Protein AF-A0A5B2Z6N3-F1 (afdb_monomer)

Mean predicted align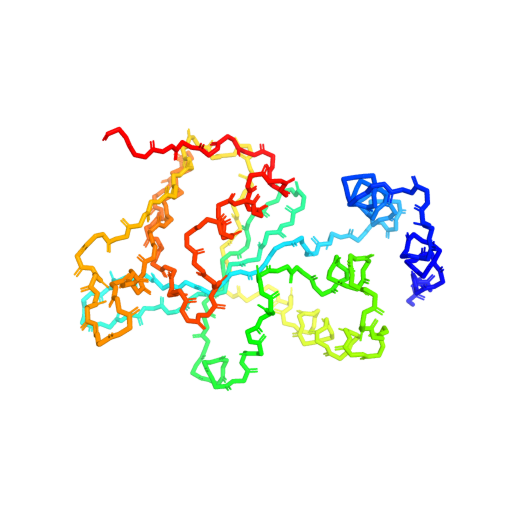ed error: 7.74 Å

pLDDT: mean 81.4, std 13.34, range [44.69, 96.0]

Solvent-accessible surface area (backbone atoms only — not comparable to full-atom values): 10908 Å² total; per-residue (Å²): 129,84,81,54,63,68,60,47,49,52,55,39,68,43,82,88,56,52,71,68,53,42,53,50,54,50,53,52,52,30,54,76,68,75,41,88,52,51,55,31,36,42,52,30,27,33,87,42,92,97,52,73,47,44,30,38,37,38,31,32,88,65,32,37,36,40,32,61,51,52,78,68,47,72,76,66,61,76,67,38,77,70,14,42,11,53,67,52,42,43,44,75,33,92,91,52,59,68,70,75,31,54,64,59,47,53,62,50,62,76,60,63,66,82,48,95,59,56,46,78,43,50,58,90,43,50,77,43,39,34,54,44,72,37,74,89,40,56,45,77,55,99,91,46,75,46,62,46,30,30,37,39,37,42,30,39,84,87,50,77,47,66,30,39,29,43,20,95,55,26,42,55,64,68,58,42,50,49,48,48,65,75,65,42,100,58,78,71,41,68,80,129

Foldseek 3Di:
DPPCQVVLVVLQPDPVDDLLRSLVSVLVSCVVVVHFFFFFWFWWWDDDPPDIWIWIWTDTAWWIKTATDDPVCVVPVPQDVQRGTLSSCSSHDPPDDNVVSVVVVVVVVVPPPDDVRIDIGTQVQWPAWEKDFPPVQWDADPVGIAGQWIWIWTDGVVDIDTIIGGCVRNNGRVSNVVSCVSRYPHDYDYDD

Nearest PDB structures (foldseek):
  4tyz-assembly2_B  TM=5.769E-01  e=7.373E-03  Leishmania infantum
  6jm5-assembly2_B  TM=4.654E-01  e=1.997E-01  Homo sapiens
  8wly-assembly1_A  TM=4.325E-01  e=3.458E+00  Bat SARS-like coronavirus WIV1
  4exr-assembly1_A-2  TM=1.871E-01  e=4.131E-01  Clostridioides difficile 630

Radius of gyration: 17.1 Å; Cα contacts (8 Å, |Δi|>4): 311; chains: 1; bounding box: 40×42×49 Å

Sequence (192 aa):
MVDIEGDLKKIKSDSTLSDTQKIKMFCDLMYERNVEPIILRLSGYIKKKPMKVDYLLTFTPSRIILLRKSIIRKLADPGYVAGLGPHLYYVLSEKIDYSDIKGKDSFVQKTSLQSPDEISIDYKDIKKFVLYPDAKTLVSNMFGTAIKENVLLIHTVHEKFELILPTGKNGDYNKTFYWLKMCIPVKISKQL

Structure (mmCIF, N/CA/C/O backbone):
data_AF-A0A5B2Z6N3-F1
#
_entry.id   AF-A0A5B2Z6N3-F1
#
loop_
_atom_site.group_PDB
_atom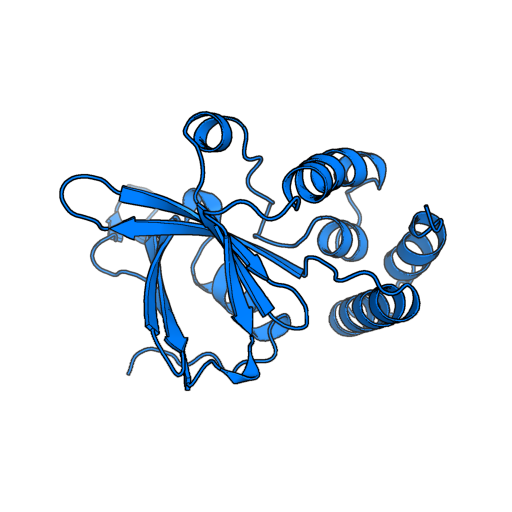_site.id
_atom_site.type_symbol
_atom_site.label_atom_id
_atom_site.label_alt_id
_atom_site.label_comp_id
_atom_site.label_asym_id
_atom_site.label_entity_id
_atom_site.label_seq_id
_atom_site.pdbx_PDB_ins_code
_atom_site.Cartn_x
_atom_site.Cartn_y
_atom_site.Cartn_z
_atom_site.occupancy
_atom_site.B_iso_or_equiv
_atom_site.auth_seq_id
_atom_site.auth_comp_id
_atom_site.auth_asym_id
_atom_site.auth_atom_id
_atom_site.pdbx_PDB_model_num
ATOM 1 N N . MET A 1 1 ? 8.243 -21.675 -12.232 1.00 48.12 1 MET A N 1
ATOM 2 C CA . MET A 1 1 ? 8.164 -20.212 -12.039 1.00 48.12 1 MET A CA 1
ATOM 3 C C . MET A 1 1 ? 8.278 -19.586 -13.406 1.00 48.12 1 MET A C 1
ATOM 5 O O . MET A 1 1 ? 9.229 -19.906 -14.103 1.00 48.12 1 MET A O 1
ATOM 9 N N . VAL A 1 2 ? 7.296 -18.785 -13.808 1.00 53.94 2 VAL A N 1
ATOM 10 C CA . VAL A 1 2 ? 7.407 -17.968 -15.020 1.00 53.94 2 VAL A CA 1
ATOM 11 C C . VAL A 1 2 ? 8.557 -16.988 -14.788 1.00 53.94 2 VAL A C 1
ATOM 13 O O . VAL A 1 2 ? 8.584 -16.334 -13.745 1.00 53.94 2 VAL A O 1
ATOM 16 N N . ASP A 1 3 ? 9.531 -16.945 -15.696 1.00 72.06 3 ASP A N 1
ATOM 17 C CA . ASP A 1 3 ? 10.634 -15.986 -15.622 1.00 72.06 3 ASP A CA 1
ATOM 18 C C . ASP A 1 3 ? 10.097 -14.578 -15.901 1.00 72.06 3 ASP A C 1
ATOM 20 O O . ASP A 1 3 ? 9.974 -14.143 -17.043 1.00 72.06 3 ASP A O 1
ATOM 24 N N . ILE A 1 4 ? 9.680 -13.903 -14.831 1.00 84.00 4 ILE A N 1
ATOM 25 C CA . ILE A 1 4 ? 9.134 -12.546 -14.878 1.00 84.00 4 ILE A CA 1
ATOM 26 C C . ILE A 1 4 ? 10.233 -11.483 -14.777 1.00 84.00 4 ILE A C 1
ATOM 28 O O . ILE A 1 4 ? 9.994 -10.310 -15.053 1.00 84.00 4 ILE A O 1
ATOM 32 N N . GLU A 1 5 ? 11.448 -11.876 -14.388 1.00 87.62 5 GLU A N 1
ATOM 33 C CA . GLU A 1 5 ? 12.569 -10.964 -14.160 1.00 87.62 5 GLU A CA 1
ATOM 34 C C . GLU A 1 5 ? 12.962 -10.242 -15.450 1.00 87.62 5 GLU A C 1
ATOM 36 O O . GLU A 1 5 ? 13.096 -9.016 -15.453 1.00 87.62 5 GLU A O 1
ATOM 41 N N . GLY A 1 6 ? 13.073 -10.981 -16.559 1.00 88.62 6 GLY A N 1
ATOM 42 C CA . GLY A 1 6 ? 13.415 -10.415 -17.863 1.00 88.62 6 GLY A CA 1
ATOM 43 C C . GLY A 1 6 ? 12.430 -9.339 -18.330 1.00 88.62 6 GLY A C 1
ATOM 44 O O . GLY A 1 6 ? 12.851 -8.282 -18.800 1.00 88.62 6 GLY A O 1
ATOM 45 N N . ASP A 1 7 ? 11.128 -9.568 -18.159 1.00 91.62 7 ASP A N 1
ATOM 46 C CA . ASP A 1 7 ? 10.090 -8.617 -18.571 1.00 91.62 7 ASP A CA 1
ATOM 47 C C . ASP A 1 7 ? 10.029 -7.397 -17.640 1.00 91.62 7 ASP A C 1
ATOM 49 O O . ASP A 1 7 ? 9.963 -6.261 -18.113 1.00 91.62 7 ASP A O 1
ATOM 53 N N . LEU A 1 8 ? 10.168 -7.591 -16.323 1.00 91.50 8 LEU A N 1
ATOM 54 C CA . LEU A 1 8 ? 10.255 -6.477 -15.371 1.00 91.50 8 LEU A CA 1
ATOM 55 C C . LEU A 1 8 ? 11.490 -5.609 -15.621 1.00 91.50 8 LEU A C 1
ATOM 57 O O . LEU A 1 8 ? 11.412 -4.384 -15.505 1.00 91.50 8 LEU A O 1
ATOM 61 N N . LYS A 1 9 ? 12.622 -6.220 -15.990 1.00 92.12 9 LYS A N 1
ATOM 62 C CA . LYS A 1 9 ? 13.852 -5.498 -16.324 1.00 92.12 9 LYS A CA 1
ATOM 63 C C . LYS A 1 9 ? 13.659 -4.606 -17.549 1.00 92.12 9 LYS A C 1
ATOM 65 O O . LYS A 1 9 ? 14.105 -3.463 -17.509 1.00 92.12 9 LYS A O 1
ATOM 70 N N . LYS A 1 10 ? 12.948 -5.083 -18.582 1.00 92.88 10 LYS A N 1
ATOM 71 C CA . LYS A 1 10 ? 12.595 -4.274 -19.765 1.00 92.88 10 LYS A CA 1
ATOM 72 C C . LYS A 1 10 ? 11.771 -3.048 -19.369 1.00 92.88 10 LYS A C 1
ATOM 74 O O . LYS A 1 10 ? 12.163 -1.936 -19.713 1.00 92.88 10 LYS A O 1
ATOM 79 N N . ILE A 1 11 ? 10.696 -3.238 -18.590 1.00 93.56 11 ILE A N 1
ATOM 80 C CA . ILE A 1 11 ? 9.834 -2.137 -18.114 1.00 93.56 11 ILE A CA 1
ATOM 81 C C . ILE A 1 11 ? 10.652 -1.123 -17.302 1.00 93.56 11 ILE A C 1
ATOM 83 O O . ILE A 1 11 ? 10.532 0.085 -17.504 1.00 93.56 11 ILE A O 1
ATOM 87 N N . LYS A 1 12 ? 11.508 -1.609 -16.394 1.00 92.81 12 LYS A N 1
ATOM 88 C CA . LYS A 1 12 ? 12.379 -0.769 -15.564 1.00 92.81 12 LYS A CA 1
ATOM 89 C C . LYS A 1 12 ? 13.315 0.092 -16.420 1.00 92.81 12 LYS A C 1
ATOM 91 O O . LYS A 1 12 ? 13.398 1.299 -16.190 1.00 92.81 12 LYS A O 1
ATOM 96 N N . SER A 1 13 ? 14.011 -0.527 -17.378 1.00 92.31 13 SER A N 1
ATOM 97 C CA . SER A 1 13 ? 15.070 0.108 -18.176 1.00 92.31 13 SER A CA 1
ATOM 98 C C . SER A 1 13 ? 14.578 1.083 -19.243 1.00 92.31 13 SER A C 1
ATOM 100 O O . SER A 1 13 ? 15.382 1.851 -19.765 1.00 92.31 13 SER A O 1
ATOM 102 N N . ASP A 1 14 ? 13.290 1.060 -19.582 1.00 92.25 14 ASP A N 1
ATOM 103 C CA . ASP A 1 14 ? 12.739 1.961 -20.589 1.00 92.25 14 ASP A CA 1
ATOM 104 C C . ASP A 1 14 ? 12.608 3.387 -20.024 1.00 92.25 14 ASP A C 1
ATOM 106 O O . ASP A 1 14 ? 11.792 3.666 -19.139 1.00 92.25 14 ASP A O 1
ATOM 110 N N . SER A 1 15 ? 13.456 4.293 -20.512 1.00 89.69 15 SER A N 1
ATOM 111 C CA . SER A 1 15 ? 13.493 5.701 -20.106 1.00 89.69 15 SER A CA 1
ATOM 112 C C . SER A 1 15 ? 12.427 6.561 -20.788 1.00 89.69 15 SER A C 1
ATOM 114 O O . SER A 1 15 ? 12.221 7.701 -20.378 1.00 89.69 15 SER A O 1
ATOM 116 N N . THR A 1 16 ? 11.735 6.036 -21.804 1.00 94.06 16 THR A N 1
ATOM 117 C CA . THR A 1 16 ? 10.658 6.755 -22.506 1.00 94.06 16 THR A CA 1
ATOM 118 C C . THR A 1 16 ? 9.321 6.670 -21.769 1.00 94.06 16 THR A C 1
ATOM 120 O O . THR A 1 16 ? 8.422 7.476 -22.011 1.00 94.06 16 THR A O 1
ATOM 123 N N . LEU A 1 17 ? 9.189 5.719 -20.839 1.00 92.31 17 LEU A N 1
ATOM 124 C CA . LEU A 1 17 ? 7.980 5.497 -20.055 1.00 92.31 17 LEU A CA 1
ATOM 125 C C . LEU A 1 17 ? 7.969 6.339 -18.778 1.00 92.31 17 LEU A C 1
ATOM 127 O O . LEU A 1 17 ? 8.894 6.287 -17.968 1.00 92.31 17 LEU A O 1
ATOM 131 N N . SER A 1 18 ? 6.854 7.026 -18.539 1.00 91.00 18 SER A N 1
ATOM 132 C CA . SER A 1 18 ? 6.548 7.613 -17.231 1.00 91.00 18 SER A CA 1
ATOM 133 C C . SER A 1 18 ? 6.269 6.536 -16.174 1.00 91.00 18 SER A C 1
ATOM 135 O O . SER A 1 18 ? 5.834 5.429 -16.499 1.00 91.00 18 SER A O 1
ATOM 137 N N . ASP A 1 19 ? 6.400 6.881 -14.891 1.00 87.25 19 ASP A N 1
ATOM 138 C CA . ASP A 1 19 ? 6.082 5.977 -13.774 1.00 87.25 19 ASP A CA 1
ATOM 139 C C . ASP A 1 19 ? 4.666 5.396 -13.867 1.00 87.25 19 ASP A C 1
ATOM 141 O O . ASP A 1 19 ? 4.450 4.220 -13.594 1.00 87.25 19 ASP A O 1
ATOM 145 N N . THR A 1 20 ? 3.693 6.194 -14.317 1.00 85.62 20 THR A N 1
ATOM 146 C CA . THR A 1 20 ? 2.306 5.727 -14.481 1.00 85.62 20 THR A CA 1
ATOM 147 C C . THR A 1 20 ? 2.197 4.667 -15.579 1.00 85.62 20 THR A C 1
ATOM 149 O O . THR A 1 20 ? 1.500 3.667 -15.401 1.00 85.62 20 THR A O 1
ATOM 152 N N . GLN A 1 21 ? 2.916 4.837 -16.693 1.00 91.38 21 GLN A N 1
ATOM 153 C CA . GLN A 1 21 ? 2.971 3.832 -17.759 1.00 91.38 21 GLN A CA 1
ATOM 154 C C . GLN A 1 21 ? 3.682 2.561 -17.285 1.00 91.38 21 GLN A C 1
ATOM 156 O O . GLN A 1 21 ? 3.179 1.467 -17.533 1.00 91.38 21 GLN A O 1
ATOM 161 N N . LYS A 1 22 ? 4.785 2.690 -16.537 1.00 92.25 22 LYS A N 1
ATOM 162 C CA . LYS A 1 22 ? 5.496 1.548 -15.942 1.00 92.25 22 LYS A CA 1
ATOM 163 C C . LYS A 1 22 ? 4.613 0.764 -14.969 1.00 92.25 22 LYS A C 1
ATOM 165 O O . LYS A 1 22 ? 4.577 -0.461 -15.040 1.00 92.25 22 LYS A O 1
ATOM 170 N N . ILE A 1 23 ? 3.856 1.453 -14.108 1.00 88.06 23 ILE A N 1
ATOM 171 C CA . ILE A 1 23 ? 2.879 0.832 -13.196 1.00 88.06 23 ILE A CA 1
ATOM 172 C C . ILE A 1 23 ? 1.810 0.073 -13.991 1.00 88.06 23 ILE A C 1
ATOM 174 O O . ILE A 1 23 ? 1.505 -1.071 -13.657 1.00 88.06 23 ILE A O 1
ATOM 178 N N . LYS A 1 24 ? 1.260 0.677 -15.054 1.00 88.88 24 LYS A N 1
ATOM 179 C CA . LYS A 1 24 ? 0.251 0.022 -15.897 1.00 88.88 24 LYS A CA 1
ATOM 180 C C . LYS A 1 24 ? 0.808 -1.243 -16.555 1.00 88.88 24 LYS A C 1
ATOM 182 O O . LYS A 1 24 ? 0.210 -2.302 -16.409 1.00 88.88 24 LYS A O 1
ATOM 187 N N . MET A 1 25 ? 1.963 -1.147 -17.215 1.00 93.31 25 MET A N 1
ATOM 188 C CA . MET A 1 25 ? 2.608 -2.293 -17.869 1.00 93.31 25 MET A CA 1
ATOM 189 C C . MET A 1 25 ? 2.956 -3.403 -16.878 1.00 93.31 25 MET A C 1
ATOM 191 O O . MET A 1 25 ? 2.806 -4.578 -17.196 1.00 93.31 25 MET A O 1
ATOM 195 N N . PHE A 1 26 ? 3.379 -3.044 -15.664 1.00 91.62 26 PHE A N 1
ATOM 196 C CA . PHE A 1 26 ? 3.581 -4.004 -14.584 1.00 91.62 26 PHE A CA 1
ATOM 197 C C . PHE A 1 26 ? 2.283 -4.744 -14.233 1.00 91.62 26 PHE A C 1
ATOM 199 O O . PHE A 1 26 ? 2.280 -5.971 -14.183 1.00 91.62 26 PHE A O 1
ATOM 206 N N . CYS A 1 27 ? 1.181 -4.027 -14.006 1.00 87.62 27 CYS A N 1
ATOM 207 C CA . CYS A 1 27 ? -0.104 -4.649 -13.686 1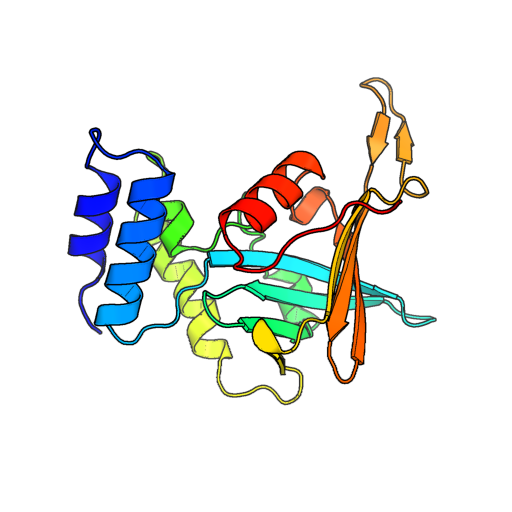.00 87.62 27 CYS A CA 1
ATOM 208 C C . CYS A 1 27 ? -0.618 -5.543 -14.826 1.00 87.62 27 CYS A C 1
ATOM 210 O O . CYS A 1 27 ? -1.077 -6.651 -14.549 1.00 87.62 27 CYS A O 1
ATOM 212 N N . ASP A 1 28 ? -0.497 -5.093 -16.079 1.00 90.69 28 ASP A N 1
ATOM 213 C CA . ASP A 1 28 ? -0.894 -5.855 -17.269 1.00 90.69 28 ASP A CA 1
ATOM 214 C C . ASP A 1 28 ? -0.078 -7.157 -17.380 1.00 90.69 28 ASP A C 1
ATOM 216 O O . ASP A 1 28 ? -0.652 -8.239 -17.492 1.00 90.69 28 ASP A O 1
ATOM 220 N N . LEU A 1 29 ? 1.251 -7.080 -17.228 1.00 91.19 29 LEU A N 1
ATOM 221 C CA . LEU A 1 29 ? 2.136 -8.250 -17.224 1.00 91.19 29 LEU A CA 1
ATOM 222 C C . LEU A 1 29 ? 1.739 -9.255 -16.136 1.00 91.19 29 LEU A C 1
ATOM 224 O O . LEU A 1 29 ? 1.666 -10.456 -16.385 1.00 91.19 29 LEU A O 1
ATOM 228 N N . MET A 1 30 ? 1.485 -8.784 -14.915 1.00 87.81 30 MET A N 1
ATOM 229 C CA . MET A 1 30 ? 1.117 -9.661 -13.798 1.00 87.81 30 MET A CA 1
ATOM 230 C C . MET A 1 30 ? -0.233 -10.344 -14.052 1.00 87.81 30 MET A C 1
ATOM 232 O O . MET A 1 30 ? -0.365 -11.545 -13.807 1.00 87.81 30 MET A O 1
ATOM 236 N N . TYR A 1 31 ? -1.194 -9.615 -14.627 1.00 85.75 31 TYR A N 1
ATOM 237 C CA . TYR A 1 31 ? -2.480 -10.162 -15.057 1.00 85.75 31 TYR A CA 1
ATOM 238 C C . TYR A 1 31 ? -2.316 -11.251 -16.129 1.00 85.75 31 TYR A C 1
ATOM 240 O O . TYR A 1 31 ? -2.860 -12.343 -15.972 1.00 85.75 31 TYR A O 1
ATOM 248 N N . GLU A 1 32 ? -1.503 -11.015 -17.163 1.00 88.62 32 GLU A N 1
ATOM 249 C CA . GLU A 1 32 ? -1.196 -12.007 -18.209 1.00 88.62 32 GLU A CA 1
ATOM 250 C C . GLU A 1 32 ? -0.549 -13.281 -17.650 1.00 88.62 32 GLU A C 1
ATOM 252 O O . GLU A 1 32 ? -0.760 -14.378 -18.171 1.00 88.62 32 GLU A O 1
ATOM 257 N N . ARG A 1 33 ? 0.235 -13.161 -16.571 1.00 83.75 33 ARG A N 1
ATOM 258 C CA . ARG A 1 33 ? 0.847 -14.311 -15.888 1.00 83.75 33 ARG A CA 1
ATOM 259 C C . ARG A 1 33 ? -0.071 -14.969 -14.851 1.00 83.75 33 ARG A C 1
ATOM 261 O O . ARG A 1 33 ? 0.367 -15.919 -14.204 1.00 83.75 33 ARG A O 1
ATOM 268 N N . ASN A 1 34 ? -1.310 -14.496 -14.693 1.00 82.62 34 ASN A N 1
ATOM 269 C CA . ASN A 1 34 ? -2.247 -14.923 -13.648 1.00 82.62 34 ASN A CA 1
ATOM 270 C C . ASN A 1 34 ? -1.635 -14.832 -12.235 1.00 82.62 34 ASN A C 1
ATOM 272 O O . ASN A 1 34 ? -1.808 -15.716 -11.393 1.00 82.62 34 ASN A O 1
ATOM 276 N N . VAL A 1 35 ? -0.863 -13.770 -11.992 1.00 82.94 35 VAL A N 1
ATOM 277 C CA . VAL A 1 35 ? -0.263 -13.462 -10.694 1.00 82.94 35 VAL A CA 1
ATOM 278 C C . VAL A 1 35 ? -0.920 -12.202 -10.162 1.00 82.94 35 VAL A C 1
ATOM 280 O O . VAL A 1 35 ? -0.932 -11.175 -10.828 1.00 82.94 35 VAL A O 1
ATOM 283 N N . GLU A 1 36 ? -1.438 -12.254 -8.940 1.00 82.06 36 GLU A N 1
ATOM 284 C CA . GLU A 1 36 ? -1.958 -11.075 -8.255 1.00 82.06 36 GLU A CA 1
ATOM 285 C C . GLU A 1 36 ? -0.784 -10.297 -7.627 1.00 82.06 36 GLU A C 1
ATOM 287 O O . GLU A 1 36 ? -0.196 -10.763 -6.645 1.00 82.06 36 GLU A O 1
ATOM 292 N N . PRO A 1 37 ? -0.379 -9.135 -8.179 1.00 83.50 37 PRO A N 1
ATOM 293 C CA . PRO A 1 37 ? 0.762 -8.410 -7.655 1.00 83.50 37 PRO A CA 1
ATOM 294 C C . PRO A 1 37 ? 0.426 -7.712 -6.345 1.00 83.50 37 PRO A C 1
ATOM 296 O O . PRO A 1 37 ? -0.673 -7.198 -6.136 1.00 83.50 37 PRO A O 1
ATOM 299 N N . ILE A 1 38 ? 1.445 -7.563 -5.509 1.00 85.38 38 ILE A N 1
ATOM 300 C CA . ILE A 1 38 ? 1.399 -6.606 -4.411 1.00 85.38 38 ILE A CA 1
ATOM 301 C C . ILE A 1 38 ? 1.776 -5.245 -4.966 1.00 85.38 38 ILE A C 1
ATOM 303 O O . ILE A 1 38 ? 2.900 -5.053 -5.430 1.00 85.38 38 ILE A O 1
ATOM 307 N N . ILE A 1 39 ? 0.844 -4.303 -4.881 1.00 86.62 39 ILE A N 1
ATOM 308 C CA . ILE A 1 39 ? 1.038 -2.926 -5.335 1.00 86.62 39 ILE A CA 1
ATOM 309 C C . ILE A 1 39 ? 1.528 -2.062 -4.175 1.00 86.62 39 ILE A C 1
ATOM 311 O O . ILE A 1 39 ? 2.504 -1.325 -4.301 1.00 86.62 39 ILE A O 1
ATOM 315 N N . LEU A 1 40 ? 0.878 -2.192 -3.019 1.00 87.88 40 LEU A N 1
ATOM 316 C CA . LEU A 1 40 ? 1.210 -1.454 -1.807 1.00 87.88 40 LEU A CA 1
ATOM 317 C C . LEU A 1 40 ? 1.166 -2.392 -0.603 1.00 87.88 40 LEU A C 1
ATOM 319 O O . LEU A 1 40 ? 0.384 -3.338 -0.543 1.00 87.88 40 LEU A O 1
ATOM 323 N N . ARG A 1 41 ? 1.986 -2.107 0.394 1.00 87.25 41 ARG A N 1
ATOM 324 C CA . ARG A 1 41 ? 2.008 -2.770 1.679 1.00 87.25 41 ARG A CA 1
ATOM 325 C C . ARG A 1 41 ? 2.255 -1.768 2.791 1.00 87.25 41 ARG A C 1
ATOM 327 O O . ARG A 1 41 ? 3.320 -1.168 2.881 1.00 87.25 41 ARG A O 1
ATOM 334 N N . LEU A 1 42 ? 1.279 -1.647 3.678 1.00 88.19 42 LEU A N 1
ATOM 335 C CA . LEU A 1 42 ? 1.335 -0.763 4.832 1.00 88.19 42 LEU A CA 1
ATOM 336 C C . LEU A 1 42 ? 1.323 -1.568 6.129 1.00 88.19 42 LEU A C 1
ATOM 338 O O . LEU A 1 42 ? 0.788 -2.672 6.221 1.00 88.19 42 LEU A O 1
ATOM 342 N N . SER A 1 43 ? 1.909 -0.988 7.164 1.00 87.81 43 SER A N 1
ATOM 343 C CA . SER A 1 43 ? 1.795 -1.460 8.537 1.00 87.81 43 SER A CA 1
ATOM 344 C C . SER A 1 43 ? 0.743 -0.650 9.271 1.00 87.81 43 SER A C 1
ATOM 346 O O . SER A 1 43 ? 0.850 0.572 9.348 1.00 87.81 43 SER A O 1
ATOM 348 N N . GLY A 1 44 ? -0.225 -1.326 9.876 1.00 89.88 44 GLY A N 1
ATOM 349 C CA . GLY A 1 44 ? -1.240 -0.673 10.688 1.00 89.88 44 GLY A CA 1
ATOM 350 C C . GLY A 1 44 ? -1.517 -1.420 11.978 1.00 89.88 44 GLY A C 1
ATOM 351 O O . GLY A 1 44 ? -1.004 -2.516 12.198 1.00 89.88 44 GLY A O 1
ATOM 352 N N . TYR A 1 45 ? -2.327 -0.835 12.846 1.00 91.38 45 TYR A N 1
ATOM 353 C CA . TYR A 1 45 ? -2.847 -1.522 14.017 1.00 91.38 45 TYR A CA 1
ATOM 354 C C . TYR A 1 45 ? -4.251 -1.031 14.366 1.00 91.38 45 TYR A C 1
ATOM 356 O O . TYR A 1 45 ? -4.601 0.117 14.105 1.00 91.38 45 TYR A O 1
ATOM 364 N N . ILE A 1 46 ? -5.051 -1.900 14.980 1.00 91.69 46 ILE A N 1
ATOM 365 C CA . ILE A 1 46 ? -6.357 -1.543 15.546 1.00 91.69 46 ILE A CA 1
ATOM 366 C C . ILE A 1 46 ? -6.189 -1.397 17.060 1.00 91.69 46 ILE A C 1
ATOM 368 O O . ILE A 1 46 ? -5.625 -2.279 17.721 1.00 91.69 46 ILE A O 1
ATOM 372 N N . LYS A 1 47 ? -6.681 -0.290 17.629 1.00 87.19 47 LYS A N 1
ATOM 373 C CA . LYS A 1 47 ? -6.772 -0.106 19.086 1.00 87.19 47 LYS A CA 1
ATOM 374 C C . LYS A 1 47 ? -7.877 -1.019 19.629 1.00 87.19 47 LYS A C 1
ATOM 376 O O . LYS A 1 47 ? -9.054 -0.705 19.499 1.00 87.19 47 LYS A O 1
ATOM 381 N N . LYS A 1 48 ? -7.510 -2.130 20.272 1.00 81.00 48 LYS A N 1
ATOM 382 C CA . LYS A 1 48 ? -8.391 -2.843 21.209 1.00 81.00 48 LYS A CA 1
ATOM 383 C C . LYS A 1 48 ? -7.914 -2.498 22.622 1.00 81.00 48 LYS A C 1
ATOM 385 O O . LYS A 1 48 ? -6.718 -2.455 22.873 1.00 81.00 48 LYS A O 1
ATOM 390 N N . LYS A 1 49 ? -8.798 -2.164 23.560 1.00 69.62 49 LYS A N 1
ATOM 391 C CA . LYS A 1 49 ? -8.365 -1.971 24.957 1.00 69.62 49 LYS A CA 1
ATOM 392 C C . LYS A 1 49 ? -8.247 -3.356 25.610 1.00 69.62 49 LYS A C 1
ATOM 394 O O . LYS A 1 49 ? -9.182 -4.134 25.444 1.00 69.62 49 LYS A O 1
ATOM 399 N N . PRO A 1 50 ? -7.145 -3.701 26.307 1.00 71.50 50 PRO A N 1
ATOM 400 C CA . PRO A 1 50 ? -5.965 -2.886 26.632 1.00 71.50 50 PRO A CA 1
ATOM 401 C C . PRO A 1 50 ? -4.789 -3.003 25.633 1.00 71.50 50 PRO A C 1
ATOM 403 O O . PRO A 1 50 ? -3.774 -2.337 25.816 1.00 71.50 50 PRO A O 1
ATOM 406 N N . MET A 1 51 ? -4.887 -3.838 24.592 1.00 79.75 51 MET A N 1
ATOM 407 C CA . MET A 1 51 ? -3.784 -4.146 23.669 1.00 79.75 51 MET A CA 1
ATOM 408 C C . MET A 1 51 ? -4.054 -3.765 22.210 1.00 79.75 51 MET A C 1
ATOM 410 O O . MET A 1 51 ? -5.068 -4.132 21.619 1.00 79.75 51 MET A O 1
ATOM 414 N N . LYS A 1 52 ? -3.069 -3.146 21.554 1.00 87.44 52 LYS A N 1
ATOM 415 C CA . LYS A 1 52 ? -3.108 -2.984 20.096 1.00 87.44 52 LYS A CA 1
ATOM 416 C C . LYS A 1 52 ? -2.937 -4.323 19.374 1.00 87.44 52 LYS A C 1
ATOM 418 O O . LYS A 1 52 ? -2.122 -5.158 19.771 1.00 87.44 52 LYS A O 1
ATOM 423 N N . VAL A 1 53 ? -3.665 -4.488 18.274 1.00 88.19 53 VAL A N 1
ATOM 424 C CA . VAL A 1 53 ? -3.506 -5.623 17.358 1.00 88.19 53 VAL A CA 1
ATOM 425 C C . VAL A 1 53 ? -2.882 -5.111 16.069 1.00 88.19 53 VAL A C 1
ATOM 427 O O . VAL A 1 53 ? -3.498 -4.316 15.365 1.00 88.19 53 VAL A O 1
ATOM 430 N N . ASP A 1 54 ? -1.651 -5.535 15.792 1.00 88.00 54 ASP A N 1
ATOM 431 C CA . ASP A 1 54 ? -0.899 -5.124 14.607 1.00 88.00 54 ASP A CA 1
ATOM 432 C C . ASP A 1 54 ? -1.337 -5.928 13.373 1.00 88.00 54 ASP A C 1
ATOM 434 O O . ASP A 1 54 ? -1.502 -7.147 13.439 1.00 88.00 54 ASP A O 1
ATOM 438 N N . TYR A 1 55 ? -1.464 -5.242 12.242 1.00 87.81 55 TYR A N 1
ATOM 439 C CA . TYR A 1 55 ? -1.846 -5.787 10.945 1.00 87.81 55 TYR A CA 1
ATOM 440 C C . TYR A 1 55 ? -0.832 -5.401 9.870 1.00 87.81 55 TYR A C 1
ATOM 442 O O . TYR A 1 55 ? -0.225 -4.324 9.890 1.00 87.81 55 TYR A O 1
ATOM 450 N N . LEU A 1 56 ? -0.650 -6.304 8.916 1.00 87.50 56 LEU A N 1
ATOM 451 C CA . LEU A 1 56 ? -0.066 -6.017 7.619 1.00 87.50 56 LEU A CA 1
ATOM 452 C C . LEU A 1 56 ? -1.211 -5.796 6.636 1.00 87.50 56 LEU A C 1
ATOM 454 O O . LEU A 1 56 ? -2.058 -6.670 6.487 1.00 87.50 56 LEU A O 1
ATOM 458 N N . LEU A 1 57 ? -1.236 -4.637 5.992 1.00 90.19 57 LEU A N 1
ATOM 459 C CA . LEU A 1 57 ? -2.208 -4.298 4.965 1.00 90.19 57 LEU A CA 1
ATOM 460 C C . LEU A 1 57 ? -1.510 -4.492 3.627 1.00 90.19 57 LEU A C 1
ATOM 462 O O . LEU A 1 57 ? -0.557 -3.772 3.338 1.00 90.19 57 LEU A O 1
ATOM 466 N N . THR A 1 58 ? -1.945 -5.455 2.829 1.00 88.56 58 THR A N 1
ATOM 467 C CA . THR A 1 58 ? -1.407 -5.705 1.489 1.00 88.56 58 THR A CA 1
ATOM 468 C C . THR A 1 58 ? -2.475 -5.343 0.470 1.00 88.56 58 THR A C 1
ATOM 470 O O . THR A 1 58 ? -3.568 -5.891 0.504 1.00 88.56 58 THR A O 1
ATOM 473 N N . PHE A 1 59 ? -2.169 -4.406 -0.416 1.00 90.00 59 PHE A N 1
ATOM 474 C CA . PHE A 1 59 ? -3.057 -3.943 -1.472 1.00 90.00 59 PHE A CA 1
ATOM 475 C C . PHE A 1 59 ? -2.634 -4.586 -2.783 1.00 90.00 59 PHE A C 1
ATOM 477 O O . PHE A 1 59 ? -1.466 -4.500 -3.184 1.00 90.00 59 PHE A O 1
ATOM 484 N N . THR A 1 60 ? -3.596 -5.197 -3.450 1.00 88.50 60 THR A N 1
ATOM 485 C CA . THR A 1 60 ? -3.453 -5.787 -4.779 1.00 88.50 60 THR A CA 1
ATOM 486 C C . THR A 1 60 ? -4.337 -5.009 -5.766 1.00 88.50 60 THR A C 1
ATOM 488 O O . THR A 1 60 ? -5.000 -4.053 -5.347 1.00 88.50 60 THR A O 1
ATOM 491 N N . PRO A 1 61 ? -4.378 -5.361 -7.065 1.00 86.06 61 PRO A N 1
ATOM 492 C CA . PRO A 1 61 ? -5.297 -4.726 -8.009 1.00 86.06 61 PRO A CA 1
ATOM 493 C C . PRO A 1 61 ? -6.782 -4.978 -7.714 1.00 86.06 61 PRO A C 1
ATOM 495 O O . PRO A 1 61 ? -7.619 -4.171 -8.111 1.00 86.06 61 PRO A O 1
ATOM 498 N N . SER A 1 62 ? -7.128 -6.067 -7.023 1.00 88.12 62 SER A N 1
ATOM 499 C CA . SER A 1 62 ? -8.521 -6.496 -6.821 1.00 88.12 62 SER A CA 1
ATOM 500 C C . SER A 1 62 ? -9.025 -6.329 -5.386 1.00 88.12 62 SER A C 1
ATOM 502 O O . SER A 1 62 ? -10.231 -6.150 -5.185 1.00 88.12 62 SER A O 1
ATOM 504 N N . ARG A 1 63 ? -8.133 -6.358 -4.388 1.00 91.50 63 ARG A N 1
ATOM 505 C CA . ARG A 1 63 ? -8.520 -6.395 -2.973 1.00 91.50 63 ARG A CA 1
ATOM 506 C C . ARG A 1 63 ? -7.459 -5.844 -2.024 1.00 91.50 63 ARG A C 1
ATOM 508 O O . ARG A 1 63 ? -6.304 -5.596 -2.378 1.00 91.50 63 ARG A O 1
ATOM 515 N N . ILE A 1 64 ? -7.871 -5.680 -0.773 1.00 92.38 64 ILE A N 1
ATOM 516 C CA . ILE A 1 64 ? -7.012 -5.394 0.373 1.00 92.38 64 ILE A CA 1
ATOM 517 C C . ILE A 1 64 ? -6.995 -6.631 1.262 1.00 92.38 64 ILE A C 1
ATOM 519 O O . ILE A 1 64 ? -8.040 -7.139 1.654 1.00 92.38 64 ILE A O 1
ATOM 523 N N . ILE A 1 65 ? -5.806 -7.090 1.622 1.00 90.75 65 ILE A N 1
ATOM 524 C CA . ILE A 1 65 ? -5.594 -8.209 2.532 1.00 90.75 65 ILE A CA 1
ATOM 525 C C . ILE A 1 65 ? -5.086 -7.648 3.858 1.00 90.75 65 ILE A C 1
ATOM 527 O O . ILE A 1 65 ? -3.999 -7.065 3.924 1.00 90.75 65 ILE A O 1
ATOM 531 N N . LEU A 1 66 ? -5.872 -7.816 4.918 1.00 90.56 66 LEU A N 1
ATOM 532 C CA . LEU A 1 66 ? -5.487 -7.511 6.290 1.00 90.56 66 LEU A CA 1
ATOM 533 C C . LEU A 1 66 ? -5.019 -8.797 6.958 1.00 90.56 66 LEU A C 1
ATOM 535 O O . LEU A 1 66 ? -5.802 -9.716 7.175 1.00 90.56 66 LEU A O 1
ATOM 539 N N . LEU A 1 67 ? -3.748 -8.844 7.332 1.00 87.56 67 LEU A N 1
ATOM 540 C CA . LEU A 1 67 ? -3.163 -10.013 7.970 1.00 87.56 67 LEU A CA 1
ATOM 541 C C . LEU A 1 67 ? -2.649 -9.651 9.354 1.00 87.56 67 LEU A C 1
ATOM 543 O O . LEU A 1 67 ? -1.745 -8.818 9.494 1.00 87.56 67 LEU A O 1
ATOM 547 N N . ARG A 1 68 ? -3.212 -10.273 10.390 1.00 86.38 68 ARG A N 1
ATOM 548 C CA . ARG A 1 68 ? -2.755 -10.061 11.766 1.00 86.38 68 ARG A CA 1
ATOM 549 C C . ARG A 1 68 ? -1.286 -10.467 11.900 1.00 86.38 68 ARG A C 1
ATOM 551 O O . ARG A 1 68 ? -0.872 -11.549 11.484 1.00 86.38 68 ARG A O 1
ATOM 558 N N . LYS A 1 69 ? -0.466 -9.609 12.506 1.00 80.00 69 LYS A N 1
ATOM 559 C CA . LYS A 1 69 ? 0.949 -9.910 12.753 1.00 80.00 69 LYS A CA 1
ATOM 560 C C . LYS A 1 69 ? 1.097 -10.724 14.035 1.00 80.00 69 LYS A C 1
ATOM 562 O O . LYS A 1 69 ? 0.738 -10.261 15.119 1.00 80.00 69 LYS A O 1
ATOM 567 N N . SER A 1 70 ? 1.700 -11.907 13.920 1.00 73.75 70 SER A N 1
ATOM 568 C CA . SER A 1 70 ? 2.224 -12.637 15.077 1.00 73.75 70 SER A CA 1
ATOM 569 C C . SER A 1 70 ? 3.390 -11.873 15.718 1.00 73.75 70 SER A C 1
ATOM 571 O O . SER A 1 70 ? 3.989 -10.992 15.098 1.00 73.75 70 SER A O 1
ATOM 573 N N . ILE A 1 71 ? 3.738 -12.213 16.963 1.00 66.19 71 ILE A N 1
ATOM 574 C CA . ILE A 1 71 ? 4.834 -11.571 17.715 1.00 66.19 71 ILE A CA 1
ATOM 575 C C . ILE A 1 71 ? 6.155 -11.625 16.928 1.00 66.19 71 ILE A C 1
ATOM 577 O O . ILE A 1 71 ? 6.844 -10.615 16.825 1.00 66.19 71 ILE A O 1
ATOM 581 N N . ILE A 1 72 ? 6.445 -12.757 16.282 1.00 62.19 72 ILE A N 1
ATOM 582 C CA . ILE A 1 72 ? 7.641 -12.955 15.447 1.00 62.19 72 ILE A CA 1
ATOM 583 C C . ILE A 1 72 ? 7.638 -11.994 14.245 1.00 62.19 72 ILE A C 1
ATOM 585 O O . ILE A 1 72 ? 8.648 -11.359 13.944 1.00 62.19 72 ILE A O 1
ATOM 589 N N . ARG A 1 73 ? 6.480 -11.791 13.599 1.00 60.62 73 ARG A N 1
ATOM 590 C CA . ARG A 1 73 ? 6.344 -10.834 12.487 1.00 60.62 73 ARG A CA 1
ATOM 591 C C . ARG A 1 73 ? 6.527 -9.381 12.918 1.00 60.62 73 ARG A C 1
ATOM 593 O O . ARG A 1 73 ? 6.888 -8.562 12.086 1.00 60.62 73 ARG A O 1
ATOM 600 N N . LYS A 1 74 ? 6.315 -9.026 14.190 1.00 60.88 74 LYS A N 1
ATOM 601 C CA . LYS A 1 74 ? 6.566 -7.648 14.658 1.00 60.88 74 LYS A CA 1
ATOM 602 C C . LYS A 1 74 ? 8.050 -7.272 14.609 1.00 60.88 74 LYS A C 1
ATOM 604 O O . LYS A 1 74 ? 8.343 -6.088 14.469 1.00 60.88 74 LYS A O 1
ATOM 609 N N . LEU A 1 75 ? 8.937 -8.263 14.735 1.00 55.56 75 LEU A N 1
ATOM 610 C CA . LEU A 1 75 ? 10.393 -8.101 14.776 1.00 55.56 75 LEU A CA 1
ATOM 611 C C . LEU A 1 75 ? 11.046 -8.274 13.400 1.00 55.56 75 LEU A C 1
ATOM 613 O O . LEU A 1 75 ? 12.048 -7.627 13.124 1.00 55.56 75 LEU A O 1
ATOM 617 N N . ALA A 1 76 ? 10.474 -9.128 12.547 1.00 54.81 76 ALA A N 1
ATOM 618 C CA . ALA A 1 76 ? 11.073 -9.505 11.269 1.00 54.81 76 ALA A CA 1
ATOM 619 C C . ALA A 1 76 ? 10.489 -8.787 10.044 1.00 54.81 76 ALA A C 1
ATOM 621 O O . ALA A 1 76 ? 11.013 -8.989 8.958 1.00 54.81 76 ALA A O 1
ATOM 622 N N . ASP A 1 77 ? 9.409 -8.008 10.178 1.00 55.62 77 ASP A N 1
ATOM 623 C CA . ASP A 1 77 ? 8.775 -7.340 9.036 1.00 55.62 77 ASP A CA 1
ATOM 624 C C . ASP A 1 77 ? 9.687 -6.223 8.504 1.00 55.62 77 ASP A C 1
ATOM 626 O O . ASP A 1 77 ? 9.810 -5.173 9.152 1.00 55.62 77 ASP A O 1
ATOM 630 N N . PRO A 1 78 ? 10.350 -6.434 7.351 1.00 52.12 78 PRO A N 1
ATOM 631 C CA . PRO A 1 78 ? 11.185 -5.415 6.761 1.00 52.12 78 PRO A CA 1
ATOM 632 C C . PRO A 1 78 ? 10.218 -4.382 6.198 1.00 52.12 78 PRO A C 1
ATOM 634 O O . PRO A 1 78 ? 9.623 -4.594 5.144 1.00 52.12 78 PRO A O 1
ATOM 637 N N . GLY A 1 79 ? 9.992 -3.298 6.943 1.00 48.97 79 GLY A N 1
ATOM 638 C CA . GLY A 1 79 ? 9.146 -2.201 6.489 1.00 48.97 79 GLY A CA 1
ATOM 639 C C . GLY A 1 79 ? 9.544 -1.834 5.062 1.00 48.97 79 GLY A C 1
ATOM 640 O O . GLY A 1 79 ? 10.685 -1.446 4.814 1.00 48.97 79 GLY A O 1
ATOM 641 N N . TYR A 1 80 ? 8.637 -2.044 4.109 1.00 54.44 80 TYR A N 1
ATOM 642 C CA . TYR A 1 80 ? 8.912 -1.708 2.721 1.00 54.44 80 TYR A CA 1
ATOM 643 C C . TYR A 1 80 ? 9.077 -0.193 2.639 1.00 54.44 80 TYR A C 1
ATOM 645 O O . TYR A 1 80 ? 8.243 0.567 3.139 1.00 54.44 80 TYR A O 1
ATOM 653 N N . VAL A 1 81 ? 10.176 0.254 2.033 1.00 49.75 81 VAL A N 1
ATOM 654 C CA . VAL A 1 81 ? 10.453 1.679 1.849 1.00 49.75 81 VAL A CA 1
ATOM 655 C C . VAL A 1 81 ? 9.292 2.276 1.054 1.00 49.75 81 VAL A C 1
ATOM 657 O O . VAL A 1 81 ? 8.965 1.789 -0.021 1.00 49.75 81 VAL A O 1
ATOM 660 N N . ALA A 1 82 ? 8.656 3.318 1.598 1.00 52.59 82 ALA A N 1
ATOM 661 C CA . ALA A 1 82 ? 7.496 4.005 1.012 1.00 52.59 82 ALA A CA 1
ATOM 662 C C . ALA A 1 82 ? 6.168 3.229 0.975 1.00 52.59 82 ALA A C 1
ATOM 664 O O . ALA A 1 82 ? 5.183 3.778 0.487 1.00 52.59 82 ALA A O 1
ATOM 665 N N . GLY A 1 83 ? 6.132 1.988 1.460 1.00 70.00 83 GLY A N 1
ATOM 666 C CA . GLY A 1 83 ? 4.955 1.135 1.363 1.00 70.00 83 GLY A CA 1
ATOM 667 C C . GLY A 1 83 ? 4.706 0.546 -0.026 1.00 70.00 83 GLY A C 1
ATOM 668 O O . GLY A 1 83 ? 3.714 -0.143 -0.183 1.00 70.00 83 GLY A O 1
ATOM 669 N N . LEU A 1 84 ? 5.562 0.753 -1.031 1.00 78.62 84 LEU A N 1
ATOM 670 C CA . LEU A 1 84 ? 5.406 0.100 -2.337 1.00 78.62 84 LEU A CA 1
ATOM 671 C C . LEU A 1 84 ? 5.640 -1.413 -2.248 1.00 78.62 84 LEU A C 1
ATOM 673 O O . LEU A 1 84 ? 6.479 -1.890 -1.480 1.00 78.62 84 LEU A O 1
ATOM 677 N N . GLY A 1 85 ? 4.906 -2.170 -3.060 1.00 80.31 85 GLY A N 1
ATOM 678 C CA . GLY A 1 85 ? 5.109 -3.604 -3.205 1.00 80.31 85 GLY A CA 1
ATOM 679 C C . GLY A 1 85 ? 6.478 -3.946 -3.810 1.00 80.31 85 GLY A C 1
ATOM 680 O O . GLY A 1 85 ? 7.028 -3.147 -4.566 1.00 80.31 85 GLY A O 1
ATOM 681 N N . PRO A 1 86 ? 7.036 -5.131 -3.502 1.00 79.25 86 PRO A N 1
ATOM 682 C CA . PRO A 1 86 ? 8.395 -5.530 -3.876 1.00 79.25 86 PRO A CA 1
ATOM 683 C C . PRO A 1 86 ? 8.701 -5.340 -5.370 1.00 79.25 86 PRO A C 1
ATOM 685 O O . PRO A 1 86 ? 9.636 -4.624 -5.730 1.00 79.25 86 PRO A O 1
ATOM 688 N N . HIS A 1 87 ? 7.895 -5.943 -6.245 1.00 85.44 87 HIS A N 1
ATOM 689 C CA . HIS A 1 87 ? 8.119 -5.871 -7.689 1.00 85.44 87 HIS A CA 1
ATOM 690 C C . HIS A 1 87 ? 7.833 -4.489 -8.272 1.00 85.44 87 HIS A C 1
ATOM 692 O O . HIS A 1 87 ? 8.566 -4.037 -9.146 1.00 85.44 87 HIS A O 1
ATOM 698 N N . LEU A 1 88 ? 6.831 -3.780 -7.752 1.00 86.06 88 LEU A N 1
ATOM 699 C CA . LEU A 1 88 ? 6.558 -2.417 -8.197 1.00 86.06 88 LEU A CA 1
ATOM 700 C C . LEU A 1 88 ? 7.694 -1.463 -7.817 1.00 86.06 88 LEU A C 1
ATOM 702 O O . LEU A 1 88 ? 8.080 -0.602 -8.602 1.00 86.06 88 LEU A O 1
ATOM 706 N N . TYR A 1 89 ? 8.282 -1.658 -6.639 1.00 86.44 89 TYR A N 1
ATOM 707 C CA . TYR A 1 89 ? 9.432 -0.882 -6.207 1.00 86.44 89 TYR A CA 1
ATOM 708 C C . TYR A 1 89 ? 10.667 -1.150 -7.073 1.00 86.44 89 TYR A C 1
ATOM 710 O O . TYR A 1 89 ? 11.372 -0.205 -7.413 1.00 86.44 89 TYR A O 1
ATOM 718 N N . TYR A 1 90 ? 10.893 -2.399 -7.495 1.00 88.12 90 TYR A N 1
ATOM 719 C CA . TYR A 1 90 ? 11.927 -2.726 -8.484 1.00 88.12 90 TYR A CA 1
ATOM 720 C C . TYR A 1 90 ? 11.716 -1.976 -9.802 1.00 88.12 90 TYR A C 1
ATOM 722 O O . TYR A 1 90 ? 12.647 -1.359 -10.312 1.00 88.12 90 TYR A O 1
ATOM 730 N N . VAL A 1 91 ? 10.490 -2.004 -10.333 1.00 89.94 91 VAL A N 1
ATOM 731 C CA . VAL A 1 91 ? 10.142 -1.365 -11.611 1.00 89.94 91 VAL A CA 1
ATOM 732 C C . VAL A 1 91 ? 10.368 0.150 -11.574 1.00 89.94 91 VAL A C 1
ATOM 734 O O . VAL A 1 91 ? 10.824 0.724 -12.560 1.00 89.94 91 VAL A O 1
ATOM 737 N N . LEU A 1 92 ? 10.075 0.790 -10.440 1.00 88.44 92 LEU A N 1
ATOM 738 C CA . LEU A 1 92 ? 10.159 2.244 -10.278 1.00 88.44 92 LEU A CA 1
ATOM 739 C C . LEU A 1 92 ? 11.513 2.742 -9.753 1.00 88.44 92 LEU A C 1
ATOM 741 O O . LEU A 1 92 ? 11.765 3.944 -9.761 1.00 88.44 92 LEU A O 1
ATOM 745 N N . SER A 1 93 ? 12.385 1.861 -9.256 1.00 85.94 93 SER A N 1
ATOM 746 C CA . SER A 1 93 ? 13.644 2.267 -8.631 1.00 85.94 93 SER A CA 1
ATOM 747 C C . SER A 1 93 ? 14.852 1.874 -9.462 1.00 85.94 93 SER A C 1
ATOM 749 O O . SER A 1 93 ? 15.176 0.698 -9.604 1.00 85.94 93 SER A O 1
ATOM 751 N N . GLU A 1 94 ? 15.612 2.871 -9.907 1.00 80.12 94 GLU A N 1
ATOM 752 C CA . GLU A 1 94 ? 16.891 2.650 -10.589 1.00 80.12 94 GLU A CA 1
ATOM 753 C C . GLU A 1 94 ? 17.909 1.922 -9.698 1.00 80.12 94 GLU A C 1
ATOM 755 O O . GLU A 1 94 ? 18.672 1.093 -10.185 1.00 80.12 94 GLU A O 1
ATOM 760 N N . LYS A 1 95 ? 17.864 2.162 -8.383 1.00 83.12 95 LYS A N 1
ATOM 761 C CA . LYS A 1 95 ? 18.909 1.781 -7.418 1.00 83.12 95 LYS A CA 1
ATOM 762 C C . LYS A 1 95 ? 18.838 0.341 -6.904 1.00 83.12 95 LYS A C 1
ATOM 764 O O . LYS A 1 95 ? 19.678 -0.031 -6.095 1.00 83.12 95 LYS A O 1
ATOM 769 N N . ILE A 1 96 ? 17.810 -0.418 -7.279 1.00 84.00 96 ILE A N 1
ATOM 770 C CA . ILE A 1 96 ? 17.499 -1.705 -6.643 1.00 84.00 96 ILE A CA 1
ATOM 771 C C . ILE A 1 96 ? 17.636 -2.846 -7.627 1.00 84.00 96 ILE A C 1
ATOM 773 O O . ILE A 1 96 ? 17.055 -2.797 -8.716 1.00 84.00 96 ILE A O 1
ATOM 777 N N . ASP A 1 97 ? 18.325 -3.898 -7.206 1.00 83.56 97 ASP A N 1
ATOM 778 C CA . ASP A 1 97 ? 18.472 -5.110 -7.991 1.00 83.56 97 ASP A CA 1
ATOM 779 C C . ASP A 1 97 ? 17.336 -6.097 -7.720 1.00 83.56 97 ASP A C 1
ATOM 781 O O . ASP A 1 97 ? 16.673 -6.093 -6.681 1.00 83.56 97 ASP A O 1
ATOM 785 N N . TYR A 1 98 ? 17.070 -6.966 -8.694 1.00 82.38 98 TYR A N 1
ATOM 786 C CA . TYR A 1 98 ? 15.954 -7.905 -8.596 1.00 82.38 98 TYR A CA 1
ATOM 787 C C . TYR A 1 98 ? 16.150 -8.922 -7.455 1.00 82.38 98 TYR A C 1
ATOM 789 O O . TYR A 1 98 ? 15.190 -9.319 -6.786 1.00 82.38 98 TYR A O 1
ATOM 797 N N . SER A 1 99 ? 17.401 -9.295 -7.168 1.00 80.19 99 SER A N 1
ATOM 798 C CA . SER A 1 99 ? 17.785 -10.165 -6.048 1.00 80.19 99 SER A CA 1
ATOM 799 C C . SER A 1 99 ? 17.335 -9.619 -4.686 1.00 80.19 99 SER A C 1
ATOM 801 O O . SER A 1 99 ? 16.853 -10.397 -3.857 1.00 80.19 99 SER A O 1
ATOM 803 N N . ASP A 1 100 ? 17.392 -8.298 -4.479 1.00 74.50 100 ASP A N 1
ATOM 804 C CA . ASP A 1 100 ? 16.966 -7.623 -3.239 1.00 74.50 100 ASP A CA 1
ATOM 805 C C . ASP A 1 100 ? 15.466 -7.772 -2.965 1.00 74.50 100 ASP A C 1
ATOM 807 O O . ASP A 1 100 ? 14.989 -7.642 -1.829 1.00 74.50 100 ASP A O 1
ATOM 811 N N . ILE A 1 101 ? 14.706 -8.013 -4.030 1.00 75.31 101 ILE A N 1
ATOM 812 C CA . ILE A 1 101 ? 13.251 -8.059 -4.036 1.00 75.31 101 ILE A CA 1
ATOM 813 C C . ILE A 1 101 ? 12.748 -9.503 -3.989 1.00 75.31 101 ILE A C 1
ATOM 815 O O . ILE A 1 101 ? 11.810 -9.796 -3.244 1.00 75.31 101 ILE A O 1
ATOM 819 N N . LYS A 1 102 ? 13.419 -10.428 -4.682 1.00 69.75 102 LYS A N 1
ATOM 820 C CA . LYS A 1 102 ? 13.099 -11.866 -4.690 1.00 69.75 102 LYS A CA 1
ATOM 821 C C . LYS A 1 102 ? 13.103 -12.480 -3.284 1.00 69.75 102 LYS A C 1
ATOM 823 O O . LYS A 1 102 ? 12.202 -13.244 -2.934 1.00 69.75 102 LYS A O 1
ATOM 828 N N . GLY A 1 103 ? 14.069 -12.101 -2.443 1.00 60.72 103 GLY A N 1
ATOM 829 C CA . GLY A 1 103 ? 14.118 -12.539 -1.042 1.00 60.72 103 GLY A CA 1
ATOM 830 C C . GLY A 1 103 ? 12.914 -12.054 -0.227 1.00 60.72 103 GLY A C 1
ATOM 831 O O . GLY A 1 103 ? 12.337 -12.817 0.549 1.00 60.72 103 GLY A O 1
ATOM 832 N N . LYS A 1 104 ? 12.474 -10.814 -0.462 1.00 64.00 104 LYS A N 1
ATOM 833 C CA . LYS A 1 104 ? 11.356 -10.179 0.252 1.00 64.00 104 LYS A CA 1
ATOM 834 C C . LYS A 1 104 ? 9.993 -10.714 -0.191 1.00 64.00 104 LYS A C 1
ATOM 836 O O . LYS A 1 104 ? 9.118 -10.880 0.656 1.00 64.00 104 LYS A O 1
ATOM 841 N N . ASP A 1 105 ? 9.829 -11.043 -1.471 1.00 62.53 105 ASP A N 1
ATOM 842 C CA . ASP A 1 105 ? 8.590 -11.622 -2.008 1.00 62.53 105 ASP A CA 1
ATOM 843 C C . ASP A 1 105 ? 8.403 -13.099 -1.606 1.00 62.53 105 ASP A C 1
ATOM 845 O O . ASP A 1 105 ? 7.303 -13.535 -1.268 1.00 62.53 105 ASP A O 1
ATOM 849 N N . SER A 1 106 ? 9.491 -13.869 -1.497 1.00 52.16 106 SER A N 1
ATOM 850 C CA . SER A 1 106 ? 9.426 -15.269 -1.042 1.00 52.16 106 SER A CA 1
ATOM 851 C C . SER A 1 106 ? 8.880 -15.433 0.390 1.00 52.16 106 SER A C 1
ATOM 853 O O . SER A 1 106 ? 8.217 -16.428 0.697 1.00 52.16 106 SER A O 1
ATOM 855 N N . PHE A 1 107 ? 9.092 -14.434 1.257 1.00 47.47 107 PHE A N 1
ATOM 856 C CA . PHE A 1 107 ? 8.517 -14.375 2.606 1.00 47.47 107 PHE A CA 1
ATOM 857 C C . PHE A 1 107 ? 6.988 -14.199 2.573 1.00 47.47 107 PHE A C 1
ATOM 859 O O . PHE A 1 107 ? 6.274 -14.685 3.452 1.00 47.47 107 PHE A O 1
ATOM 866 N N . VAL A 1 108 ? 6.475 -13.544 1.530 1.00 50.41 108 VAL A N 1
ATOM 867 C CA . VAL A 1 108 ? 5.046 -13.309 1.305 1.00 50.41 108 VAL A CA 1
ATOM 868 C C . VAL A 1 108 ? 4.350 -14.561 0.794 1.00 50.41 108 VAL A C 1
ATOM 870 O O . VAL A 1 108 ? 3.329 -14.962 1.34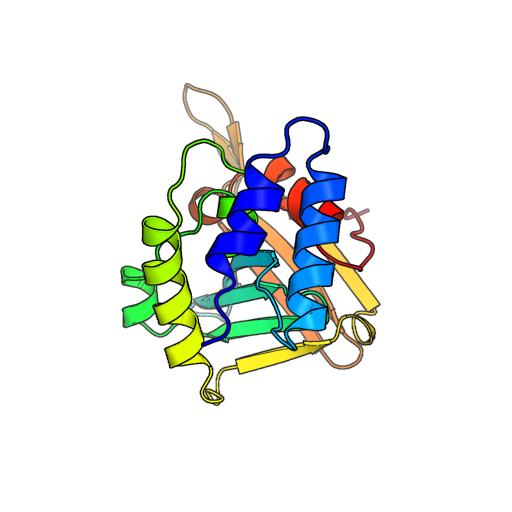2 1.00 50.41 108 VAL A O 1
ATOM 873 N N . GLN A 1 109 ? 4.886 -15.195 -0.247 1.00 49.09 109 GLN A N 1
ATOM 874 C CA . GLN A 1 109 ? 4.199 -16.322 -0.883 1.00 49.09 109 GLN A CA 1
ATOM 875 C C . GLN A 1 109 ? 4.105 -17.529 0.061 1.00 49.09 109 GLN A C 1
ATOM 877 O O . GLN A 1 109 ? 3.045 -18.144 0.170 1.00 49.09 109 GLN A O 1
ATOM 882 N N . LYS A 1 110 ? 5.160 -17.801 0.845 1.00 45.50 110 LYS A N 1
ATOM 883 C CA . LYS A 1 110 ? 5.160 -18.864 1.870 1.00 45.50 110 LYS A CA 1
ATOM 884 C C . LYS A 1 110 ? 4.156 -18.640 3.004 1.00 45.50 110 LYS A C 1
ATOM 886 O O . LYS A 1 110 ? 3.866 -19.573 3.744 1.00 45.50 110 LYS A O 1
ATOM 891 N N . THR A 1 111 ? 3.639 -17.424 3.162 1.00 46.69 111 THR A N 1
ATOM 892 C CA . THR A 1 111 ? 2.685 -17.069 4.218 1.00 46.69 111 THR A CA 1
ATOM 893 C C . THR A 1 111 ? 1.242 -16.921 3.727 1.00 46.69 111 THR A C 1
ATOM 895 O O . THR A 1 111 ? 0.380 -16.620 4.547 1.00 46.69 111 THR A O 1
ATOM 898 N N . SER A 1 112 ? 0.987 -17.177 2.435 1.00 44.69 112 SER A N 1
ATOM 899 C CA . SER A 1 112 ? -0.331 -17.114 1.777 1.00 44.69 112 SER A CA 1
ATOM 900 C C . SER A 1 112 ? -1.144 -18.419 1.822 1.00 44.69 112 SER A C 1
ATOM 902 O O . SER A 1 112 ? -2.237 -18.478 1.261 1.00 44.69 112 SER A O 1
ATOM 904 N N . LEU A 1 113 ? -0.662 -19.467 2.511 1.00 47.88 113 LEU A N 1
ATOM 905 C CA . LEU A 1 113 ? -1.567 -20.536 2.944 1.00 47.88 113 LEU A CA 1
ATOM 906 C C . LEU A 1 113 ? -2.549 -19.905 3.934 1.00 47.88 113 LEU A C 1
ATOM 908 O O . LEU A 1 113 ? -2.138 -19.592 5.049 1.00 47.88 113 LEU A O 1
ATOM 912 N N . GLN A 1 114 ? -3.785 -19.683 3.471 1.00 53.34 114 GLN A N 1
ATOM 913 C CA . GLN A 1 114 ? -4.932 -19.095 4.173 1.00 53.34 114 GLN A CA 1
ATOM 914 C C . GLN A 1 114 ? -4.800 -19.196 5.694 1.00 53.34 114 GLN A C 1
ATOM 916 O O . GLN A 1 114 ? -5.178 -20.186 6.322 1.00 53.34 114 GLN A O 1
ATOM 921 N N . SER A 1 115 ? -4.213 -18.159 6.284 1.00 61.97 115 SER A N 1
ATOM 922 C CA . SER A 1 115 ? -4.143 -18.043 7.729 1.00 61.97 115 SER A CA 1
ATOM 923 C C . SER A 1 115 ? -5.554 -17.717 8.215 1.00 61.97 115 SER A C 1
ATOM 925 O O . SER A 1 115 ? -6.176 -16.821 7.646 1.00 61.97 115 SER A O 1
ATOM 927 N N . PRO A 1 116 ? -6.063 -18.351 9.283 1.00 64.06 116 PRO A N 1
ATOM 928 C CA . PRO A 1 116 ? -7.375 -18.012 9.845 1.00 64.06 116 PRO A CA 1
ATOM 929 C C . PRO A 1 116 ? -7.471 -16.546 10.314 1.00 64.06 116 PRO A C 1
ATOM 931 O O . PRO A 1 116 ? -8.560 -16.033 10.539 1.00 64.06 116 PRO A O 1
ATOM 934 N N . ASP A 1 117 ? -6.332 -15.861 10.446 1.00 78.06 117 ASP A N 1
ATOM 935 C CA . ASP A 1 117 ? -6.223 -14.438 10.783 1.00 78.06 117 ASP A CA 1
ATOM 936 C C . ASP A 1 117 ? -6.153 -13.490 9.555 1.00 78.06 117 ASP A C 1
ATOM 938 O O . ASP A 1 117 ? -5.769 -12.320 9.695 1.00 78.06 117 ASP A O 1
ATOM 942 N N . GLU A 1 118 ? -6.437 -13.985 8.346 1.00 86.12 118 GLU A N 1
ATOM 943 C CA . GLU A 1 118 ? -6.490 -13.186 7.118 1.00 86.12 118 GLU A CA 1
ATOM 944 C C . GLU A 1 118 ? -7.916 -12.702 6.828 1.00 86.12 118 GLU A C 1
ATOM 946 O O . GLU A 1 118 ? -8.852 -13.493 6.744 1.00 86.12 118 GLU A O 1
ATOM 951 N N . ILE A 1 119 ? -8.074 -11.393 6.631 1.00 90.25 119 ILE A N 1
ATOM 952 C CA . ILE A 1 119 ? -9.322 -10.779 6.173 1.00 90.25 119 ILE A CA 1
ATOM 953 C C . ILE A 1 119 ? -9.075 -10.203 4.783 1.00 90.25 119 ILE A C 1
ATOM 955 O O . ILE A 1 119 ? -8.182 -9.374 4.599 1.00 90.25 119 ILE A O 1
ATOM 959 N N . SER A 1 120 ? -9.882 -10.624 3.814 1.00 91.44 120 SER A N 1
ATOM 960 C CA . SER A 1 120 ? -9.848 -10.114 2.445 1.00 91.44 120 SER A CA 1
ATOM 961 C C . SER A 1 120 ? -11.008 -9.147 2.221 1.00 91.44 120 SER A C 1
ATOM 963 O O . SER A 1 120 ? -12.146 -9.461 2.558 1.00 91.44 120 SER A O 1
ATOM 965 N N . ILE A 1 121 ? -10.717 -7.963 1.687 1.00 93.62 121 ILE A N 1
ATOM 966 C CA . ILE A 1 121 ? -11.691 -6.906 1.406 1.00 93.62 121 ILE A CA 1
ATOM 967 C C . ILE A 1 121 ? -11.626 -6.591 -0.085 1.00 93.62 121 ILE A C 1
ATOM 969 O O . ILE A 1 121 ? -10.682 -5.934 -0.533 1.00 93.62 121 ILE A O 1
ATOM 973 N N . ASP A 1 122 ?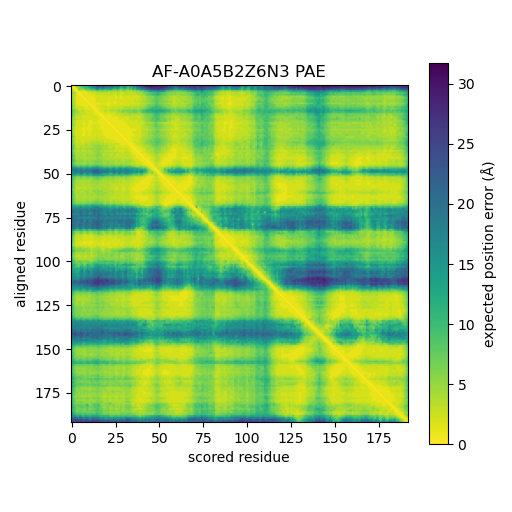 -12.627 -7.021 -0.847 1.00 94.31 122 ASP A N 1
ATOM 974 C CA . ASP A 1 122 ? -12.735 -6.661 -2.260 1.00 94.31 122 ASP A CA 1
ATOM 975 C C . ASP A 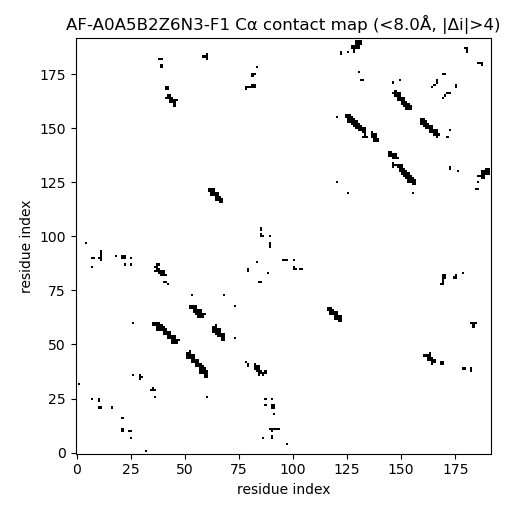1 122 ? -13.032 -5.163 -2.405 1.00 94.31 122 ASP A C 1
ATOM 977 O O . ASP A 1 122 ? -13.850 -4.597 -1.673 1.00 94.31 122 ASP A O 1
ATOM 981 N N . TYR A 1 123 ? -12.423 -4.500 -3.393 1.00 94.06 123 TYR A N 1
ATOM 982 C CA . TYR A 1 123 ? -12.651 -3.062 -3.592 1.00 94.06 123 TYR A CA 1
ATOM 983 C C . TYR A 1 123 ? -14.110 -2.716 -3.905 1.00 94.06 123 TYR A C 1
ATOM 985 O O . TYR A 1 123 ? -14.583 -1.658 -3.491 1.00 94.06 123 TYR A O 1
ATOM 993 N N . LYS A 1 124 ? -14.835 -3.615 -4.583 1.00 94.12 124 LYS A N 1
ATOM 994 C CA . LYS A 1 124 ? -16.267 -3.454 -4.895 1.00 94.12 124 LYS A CA 1
ATOM 995 C C . LYS A 1 124 ? -17.143 -3.350 -3.638 1.00 94.12 124 LYS A C 1
ATOM 997 O O . LYS A 1 124 ? -18.213 -2.752 -3.696 1.00 94.12 124 LYS A O 1
ATOM 1002 N N . ASP A 1 125 ? -16.676 -3.890 -2.512 1.00 95.88 125 ASP A N 1
ATOM 1003 C CA . ASP A 1 125 ? -17.420 -3.897 -1.255 1.00 95.88 125 ASP A CA 1
ATOM 1004 C C . ASP A 1 125 ? -17.145 -2.643 -0.416 1.00 95.88 125 ASP A C 1
ATOM 1006 O O . ASP A 1 125 ? -17.800 -2.423 0.605 1.00 95.88 125 ASP A O 1
ATOM 1010 N N . ILE A 1 126 ? -16.187 -1.798 -0.813 1.00 96.00 126 ILE A N 1
ATOM 1011 C CA . ILE A 1 126 ? -15.815 -0.593 -0.070 1.00 96.00 126 ILE A CA 1
ATOM 1012 C C . ILE A 1 126 ? -16.788 0.544 -0.391 1.00 96.00 126 ILE A C 1
ATOM 1014 O O . ILE A 1 126 ? -16.790 1.113 -1.479 1.00 96.00 126 ILE A O 1
ATOM 1018 N N . LYS A 1 127 ? -17.571 0.946 0.613 1.00 95.44 127 LYS A N 1
ATOM 1019 C CA . LYS A 1 127 ? -18.484 2.098 0.551 1.00 95.44 127 LYS A CA 1
ATOM 1020 C C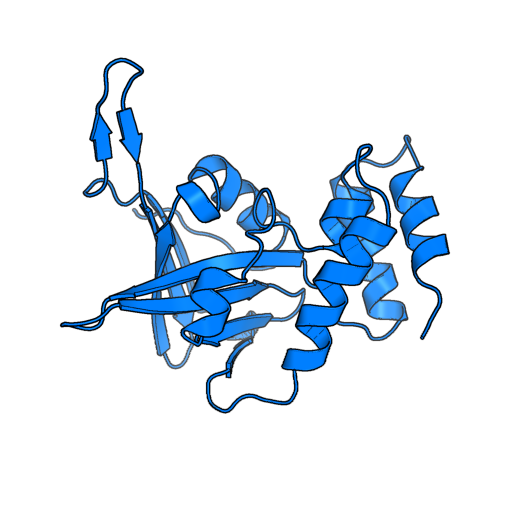 . LYS A 1 127 ? -17.774 3.421 0.820 1.00 95.44 127 LYS A C 1
ATOM 1022 O O . LYS A 1 127 ? -18.163 4.458 0.285 1.00 95.44 127 LYS A O 1
ATOM 1027 N N . LYS A 1 128 ? -16.764 3.414 1.694 1.00 94.44 128 LYS A N 1
ATOM 1028 C CA . LYS A 1 128 ? -16.022 4.621 2.079 1.00 94.44 128 LYS A CA 1
ATOM 1029 C C . LYS A 1 128 ? -14.583 4.281 2.445 1.00 94.44 128 LYS A C 1
ATOM 1031 O O . LYS A 1 128 ? -14.338 3.393 3.257 1.00 94.44 128 LYS A O 1
ATOM 1036 N N . PHE A 1 129 ? -13.650 5.042 1.882 1.00 94.81 129 PHE A N 1
ATOM 1037 C CA . PHE A 1 129 ? -12.219 4.919 2.133 1.00 94.81 129 PHE A CA 1
ATOM 1038 C C . PHE A 1 129 ? -11.652 6.301 2.470 1.00 94.81 129 PHE A C 1
ATOM 1040 O O . PHE A 1 129 ? -11.706 7.217 1.646 1.00 94.81 129 PHE A O 1
ATOM 1047 N N . VAL A 1 130 ? -11.168 6.489 3.700 1.00 94.31 130 VAL A N 1
ATOM 1048 C CA . VAL A 1 130 ? -10.698 7.797 4.195 1.00 94.31 130 VAL A CA 1
ATOM 1049 C C . VAL A 1 130 ? -9.323 7.646 4.809 1.00 94.31 130 VAL A C 1
ATOM 1051 O O . VAL A 1 130 ? -9.126 6.786 5.661 1.00 94.31 130 VAL A O 1
ATOM 1054 N N . LEU A 1 131 ? -8.407 8.530 4.428 1.00 92.94 131 LEU A N 1
ATOM 1055 C CA . LEU A 1 131 ? -7.123 8.696 5.095 1.00 92.94 131 LEU A CA 1
ATOM 1056 C C . LEU A 1 131 ? -7.038 10.117 5.652 1.00 92.94 131 LEU A C 1
ATOM 1058 O O . LEU A 1 131 ? -7.301 11.077 4.928 1.00 92.94 131 LEU A O 1
ATOM 1062 N N . TYR A 1 132 ? -6.638 10.257 6.910 1.00 91.62 132 TYR A N 1
ATOM 1063 C CA . TYR A 1 132 ? -6.368 11.559 7.517 1.00 91.62 132 TYR A CA 1
ATOM 1064 C C . TYR A 1 132 ? -5.229 11.467 8.539 1.00 91.62 132 TYR A C 1
ATOM 1066 O O . TYR A 1 132 ? -5.001 10.398 9.111 1.00 91.62 132 TYR A O 1
ATOM 1074 N N . PRO A 1 133 ? -4.482 12.556 8.772 1.00 89.62 133 PRO A N 1
ATOM 1075 C CA . PRO A 1 133 ? -3.496 12.592 9.842 1.00 89.62 133 PRO A CA 1
ATOM 1076 C C . PRO A 1 133 ? -4.180 12.619 11.216 1.00 89.62 133 PRO A C 1
ATOM 1078 O O . PRO A 1 133 ? -5.119 13.389 11.421 1.00 89.62 133 PRO A O 1
ATOM 1081 N N . ASP A 1 134 ? -3.700 11.836 12.185 1.00 86.81 134 ASP A N 1
ATOM 1082 C CA . ASP A 1 134 ? -4.181 11.958 13.564 1.00 86.81 134 ASP A CA 1
ATOM 1083 C C . ASP A 1 134 ? -3.497 13.150 14.238 1.00 86.81 134 ASP A C 1
ATOM 1085 O O . ASP A 1 134 ? -2.395 13.036 14.784 1.00 86.81 134 ASP A O 1
ATOM 1089 N N . ALA A 1 135 ? -4.164 14.305 14.217 1.00 77.62 135 ALA A N 1
ATOM 1090 C CA . ALA A 1 135 ? -3.668 15.536 14.830 1.00 77.62 135 ALA A CA 1
ATOM 1091 C C . ALA A 1 135 ? -3.356 15.382 16.332 1.00 77.62 135 ALA A C 1
ATOM 1093 O O . ALA A 1 135 ? -2.537 16.129 16.863 1.00 77.62 135 ALA A O 1
ATOM 1094 N N . LYS A 1 136 ? -3.934 14.384 17.020 1.00 79.25 136 LYS A N 1
ATOM 1095 C CA . LYS A 1 136 ? -3.629 14.092 18.433 1.00 79.25 136 LYS A CA 1
ATOM 1096 C C . LYS A 1 136 ? -2.233 13.499 18.636 1.00 79.25 136 LYS A C 1
ATOM 1098 O O . LYS A 1 136 ? -1.765 13.418 19.766 1.00 79.25 136 LYS A O 1
ATOM 1103 N N . THR A 1 137 ? -1.573 13.069 17.562 1.00 74.75 137 THR A N 1
ATOM 1104 C CA . THR A 1 137 ? -0.238 12.442 17.585 1.00 74.75 137 THR A CA 1
ATOM 1105 C C . THR A 1 137 ? 0.866 13.384 17.119 1.00 74.75 137 THR A C 1
ATOM 1107 O O . THR A 1 137 ? 1.959 12.954 16.740 1.00 74.75 137 THR A O 1
ATOM 1110 N N . LEU A 1 138 ? 0.565 14.678 17.127 1.00 77.56 138 LEU A N 1
ATOM 1111 C CA . LEU A 1 138 ? 1.483 15.745 16.793 1.00 77.56 138 LEU A CA 1
ATOM 1112 C C . LEU A 1 138 ? 2.574 15.838 17.868 1.00 77.56 138 LEU A C 1
ATOM 1114 O O . LEU A 1 138 ? 2.295 15.955 19.059 1.00 77.56 138 LEU A O 1
ATOM 1118 N N . VAL A 1 139 ? 3.828 15.740 17.435 1.00 72.00 139 VAL A N 1
ATOM 1119 C CA . VAL A 1 139 ? 5.008 15.855 18.291 1.00 72.00 139 VAL A CA 1
ATOM 1120 C C . VAL A 1 139 ? 5.880 16.980 17.763 1.00 72.00 139 VAL A C 1
ATOM 1122 O O . VAL A 1 139 ?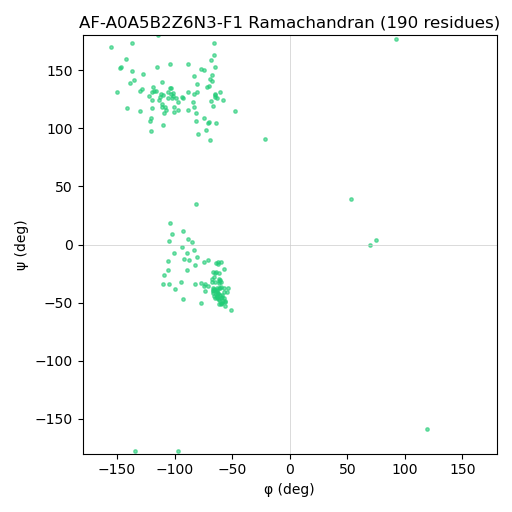 6.244 16.986 16.587 1.00 72.00 139 VAL A O 1
ATOM 1125 N N . SER A 1 140 ? 6.232 17.909 18.645 1.00 74.38 140 SER A N 1
ATOM 1126 C CA . SER A 1 140 ? 7.119 19.031 18.346 1.00 74.38 140 SER A CA 1
ATOM 1127 C C . SER A 1 140 ? 8.504 18.784 18.943 1.00 74.38 140 SER A C 1
ATOM 1129 O O . SER A 1 140 ? 8.628 18.349 20.089 1.00 74.38 140 SER A O 1
ATOM 1131 N N . ASN A 1 141 ? 9.549 19.037 18.160 1.00 73.38 141 ASN A N 1
ATOM 1132 C CA . ASN A 1 141 ? 10.947 19.038 18.586 1.00 73.38 141 ASN A CA 1
ATOM 1133 C C . ASN A 1 141 ? 11.671 20.279 18.020 1.00 73.38 141 ASN A C 1
ATOM 1135 O O . ASN A 1 141 ? 11.060 21.110 17.349 1.00 73.38 141 ASN A O 1
ATOM 1139 N N . MET A 1 142 ? 12.979 20.410 18.273 1.00 70.00 142 MET A N 1
ATOM 1140 C CA . MET A 1 142 ? 13.771 21.562 17.802 1.00 70.00 142 MET A CA 1
ATOM 1141 C C . MET A 1 142 ? 13.842 21.700 16.269 1.00 70.00 142 MET A C 1
ATOM 1143 O O . MET A 1 142 ? 14.203 22.761 15.775 1.00 70.00 142 MET A O 1
ATOM 1147 N N . PHE A 1 143 ? 13.485 20.656 15.515 1.00 70.25 143 PHE A N 1
ATOM 1148 C CA . PHE A 1 143 ? 13.486 20.638 14.048 1.00 70.25 143 PHE A CA 1
ATOM 1149 C C . PHE A 1 143 ? 12.082 20.787 13.446 1.00 70.25 143 PHE A C 1
ATOM 1151 O O . PHE A 1 143 ? 11.904 20.630 12.239 1.00 70.25 143 PHE A O 1
ATOM 1158 N N . GLY A 1 144 ? 11.082 21.093 14.275 1.00 75.25 144 GLY A N 1
ATOM 1159 C CA . GLY A 1 144 ? 9.718 21.359 13.848 1.00 75.25 144 GLY A CA 1
ATOM 1160 C C . GLY A 1 144 ? 8.706 20.382 14.430 1.00 75.25 144 GLY A C 1
ATOM 1161 O O . GLY A 1 144 ? 8.905 19.756 15.469 1.00 75.25 144 GLY A O 1
ATOM 1162 N N . THR A 1 145 ? 7.563 20.295 13.761 1.00 73.50 145 THR A N 1
ATOM 1163 C CA . THR A 1 145 ? 6.397 19.554 14.235 1.00 73.50 145 THR A CA 1
ATOM 1164 C C . THR A 1 145 ? 6.041 18.461 13.240 1.00 73.50 145 THR A C 1
ATOM 1166 O O . THR A 1 145 ? 5.936 18.726 12.044 1.00 73.50 145 THR A O 1
ATOM 1169 N N . ALA A 1 146 ? 5.837 17.238 13.728 1.00 76.62 146 ALA A N 1
ATOM 1170 C CA . ALA A 1 146 ? 5.510 16.086 12.897 1.00 76.62 146 ALA A CA 1
ATOM 1171 C C . ALA A 1 146 ? 4.369 15.257 13.494 1.00 76.62 146 ALA A C 1
ATOM 1173 O O . ALA A 1 146 ? 4.295 15.034 14.701 1.00 76.62 146 ALA A O 1
ATOM 1174 N N . ILE A 1 147 ? 3.494 14.759 12.623 1.00 79.50 147 ILE A N 1
ATOM 1175 C CA . ILE A 1 147 ? 2.423 13.824 12.980 1.00 79.50 147 ILE A CA 1
ATOM 1176 C C . ILE A 1 147 ? 3.005 12.408 13.005 1.00 79.50 147 ILE A C 1
ATOM 1178 O O . ILE A 1 147 ? 3.676 11.983 12.058 1.00 79.50 147 ILE A O 1
ATOM 1182 N N . LYS A 1 148 ? 2.773 11.668 14.094 1.00 84.31 148 LYS A N 1
ATOM 1183 C CA . LYS A 1 148 ? 3.309 10.306 14.253 1.00 84.31 148 LYS A CA 1
ATOM 1184 C C . LYS A 1 148 ? 2.405 9.213 13.701 1.00 84.31 148 LYS A C 1
ATOM 1186 O O . LYS A 1 148 ? 2.896 8.122 13.403 1.00 84.31 148 LYS A O 1
ATOM 1191 N N . GLU A 1 149 ? 1.115 9.479 13.549 1.00 88.62 149 GLU A N 1
ATOM 1192 C CA . GLU A 1 149 ? 0.152 8.482 13.098 1.00 88.62 149 GLU A CA 1
ATOM 1193 C C . GLU A 1 149 ? -0.848 9.075 12.104 1.00 88.62 149 GLU A C 1
ATOM 1195 O O . GLU A 1 149 ? -1.352 10.182 12.278 1.00 88.62 149 GLU A O 1
ATOM 1200 N N . ASN A 1 150 ? -1.160 8.307 11.065 1.00 90.75 150 ASN A N 1
ATOM 1201 C CA . ASN A 1 150 ? -2.313 8.547 10.202 1.00 90.75 150 ASN A CA 1
ATOM 1202 C C . ASN A 1 150 ? -3.415 7.543 10.553 1.00 90.75 150 ASN A C 1
ATOM 1204 O O . ASN A 1 150 ? -3.124 6.448 11.033 1.00 90.75 150 ASN A O 1
ATOM 1208 N N . VAL A 1 151 ? -4.668 7.873 10.269 1.00 92.88 151 VAL A N 1
ATOM 1209 C CA . VAL A 1 151 ? -5.800 6.953 10.407 1.00 92.88 151 VAL A CA 1
ATOM 1210 C C . VAL A 1 151 ? -6.341 6.620 9.029 1.00 92.88 151 VAL A C 1
ATOM 1212 O O . VAL A 1 151 ? -6.631 7.512 8.231 1.00 92.88 151 VAL A O 1
ATOM 1215 N N . LEU A 1 152 ? -6.490 5.324 8.772 1.00 94.19 152 LEU A N 1
ATOM 1216 C CA . LEU A 1 152 ? -7.162 4.774 7.610 1.00 94.19 152 LEU A CA 1
ATOM 1217 C C . LEU A 1 152 ? -8.497 4.156 8.034 1.00 94.19 152 LEU A C 1
ATOM 1219 O O . LEU A 1 152 ? -8.536 3.197 8.807 1.00 94.19 152 LEU A O 1
ATOM 1223 N N . LEU A 1 153 ? -9.587 4.694 7.494 1.00 95.12 153 LEU A N 1
ATOM 1224 C CA . LEU A 1 153 ? -10.932 4.155 7.644 1.00 95.12 153 LEU A CA 1
ATOM 1225 C C . LEU A 1 153 ? -11.339 3.412 6.376 1.00 95.12 153 LEU A C 1
ATOM 1227 O O . LEU A 1 153 ? -11.343 3.998 5.293 1.00 95.12 153 LEU A O 1
ATOM 1231 N N . ILE A 1 154 ? -11.752 2.158 6.540 1.00 95.19 154 ILE A N 1
ATOM 1232 C CA . ILE A 1 154 ? -12.332 1.336 5.477 1.00 95.19 154 ILE A CA 1
ATOM 1233 C C . ILE A 1 154 ? -13.729 0.932 5.936 1.00 95.19 154 ILE A C 1
ATOM 1235 O O . ILE A 1 154 ? -13.868 0.166 6.888 1.00 95.19 154 ILE A O 1
ATOM 1239 N N . HIS A 1 155 ? -14.770 1.482 5.316 1.00 95.56 155 HIS A N 1
ATOM 1240 C CA . HIS A 1 155 ? -16.147 1.016 5.509 1.00 95.56 155 HIS A CA 1
ATOM 1241 C C . HIS A 1 155 ? -16.514 0.140 4.332 1.00 95.56 155 HIS A C 1
ATOM 1243 O O . HIS A 1 155 ? -16.541 0.615 3.194 1.00 95.56 155 HIS A O 1
ATOM 1249 N N . THR A 1 156 ? -16.808 -1.117 4.617 1.00 94.88 156 THR A N 1
ATOM 1250 C CA . THR A 1 156 ? -17.305 -2.073 3.639 1.00 94.88 156 THR A CA 1
ATOM 1251 C C . THR A 1 156 ? -18.829 -2.163 3.718 1.00 94.88 156 THR A C 1
ATOM 1253 O O . THR A 1 156 ? -19.480 -1.448 4.487 1.00 94.88 156 THR A O 1
ATOM 1256 N N . VAL A 1 157 ? -19.430 -3.039 2.916 1.00 92.56 157 VAL A N 1
ATOM 1257 C CA . VAL A 1 157 ? -20.854 -3.373 3.033 1.00 92.56 157 VAL A CA 1
ATOM 1258 C C . VAL A 1 157 ? -21.188 -3.972 4.405 1.00 92.56 157 VAL A C 1
ATOM 1260 O O . VAL A 1 157 ? -22.295 -3.746 4.892 1.00 92.56 157 VAL A O 1
ATOM 1263 N N . HIS A 1 158 ? -20.232 -4.667 5.026 1.00 91.50 158 HIS A N 1
ATOM 1264 C CA . HIS A 1 158 ? -20.437 -5.487 6.221 1.00 91.50 158 HIS A CA 1
ATOM 1265 C C . HIS A 1 158 ? -19.784 -4.910 7.480 1.00 91.50 158 HIS A C 1
ATOM 1267 O O . HIS A 1 158 ? -20.315 -5.062 8.577 1.00 91.50 158 HIS A O 1
ATOM 1273 N N . GLU A 1 159 ? -18.634 -4.251 7.340 1.00 93.25 159 GLU A N 1
ATOM 1274 C CA . GLU A 1 159 ? -17.739 -3.970 8.459 1.00 93.25 159 GLU A CA 1
ATOM 1275 C C . GLU A 1 159 ? -17.091 -2.587 8.353 1.00 93.25 159 GLU A C 1
ATOM 1277 O O . GLU A 1 159 ? -16.978 -1.986 7.282 1.00 93.25 159 GLU A O 1
ATOM 1282 N N . LYS A 1 160 ? -16.620 -2.079 9.493 1.00 94.06 160 LYS A N 1
ATOM 1283 C CA . LYS A 1 160 ? -15.805 -0.867 9.577 1.00 94.06 160 LYS A CA 1
ATOM 1284 C C . LYS A 1 160 ? -14.453 -1.213 10.188 1.00 94.06 160 LYS A C 1
ATOM 1286 O O . LYS A 1 160 ? -14.382 -1.653 11.333 1.00 94.06 160 LYS A O 1
ATOM 1291 N N . PHE A 1 161 ? -13.389 -0.882 9.469 1.00 93.81 161 PHE A N 1
ATOM 1292 C CA . PHE A 1 161 ? -12.019 -0.942 9.960 1.00 93.81 161 PHE A CA 1
ATOM 1293 C C . PHE A 1 161 ? -11.500 0.466 10.230 1.00 93.81 161 PHE A C 1
ATOM 1295 O O . PHE A 1 161 ? -11.607 1.353 9.383 1.00 93.81 161 PHE A O 1
ATOM 1302 N N . GLU A 1 162 ? -10.923 0.658 11.412 1.00 94.69 162 GLU A N 1
ATOM 1303 C CA . GLU A 1 162 ? -10.208 1.871 11.799 1.00 94.69 162 GLU A CA 1
ATOM 1304 C C . GLU A 1 162 ? -8.770 1.493 12.148 1.00 94.69 162 GLU A C 1
ATOM 1306 O O . GLU A 1 162 ? -8.478 0.963 13.223 1.00 94.69 162 GLU A O 1
ATOM 1311 N N . LEU A 1 163 ? -7.886 1.689 11.173 1.00 93.62 16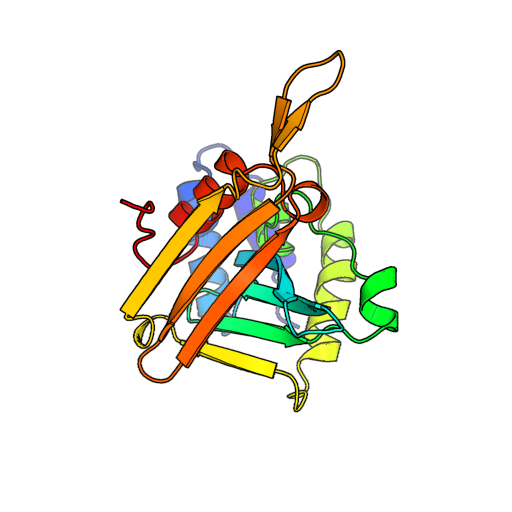3 LEU A N 1
ATOM 1312 C CA . LEU A 1 163 ? -6.496 1.259 11.202 1.00 93.62 163 LEU A CA 1
ATOM 1313 C C . LEU A 1 163 ? -5.600 2.469 11.418 1.00 93.62 163 LEU A C 1
ATOM 1315 O O . LEU A 1 163 ? -5.642 3.437 10.664 1.00 93.62 163 LEU A O 1
ATOM 1319 N N . ILE A 1 164 ? -4.747 2.394 12.428 1.00 93.00 164 ILE A N 1
ATOM 1320 C CA . ILE A 1 164 ? -3.756 3.424 12.712 1.00 93.00 164 ILE A CA 1
ATOM 1321 C C . ILE A 1 164 ? -2.459 3.049 12.017 1.00 93.00 164 ILE A C 1
ATOM 1323 O O . ILE A 1 164 ? -1.950 1.945 12.200 1.00 93.00 164 ILE A O 1
ATOM 1327 N N . LEU A 1 165 ? -1.933 3.973 11.223 1.00 91.19 165 LEU A N 1
ATOM 1328 C CA . LEU A 1 165 ? -0.770 3.821 10.364 1.00 91.19 165 LEU A CA 1
ATOM 1329 C C . LEU A 1 165 ? 0.396 4.657 10.924 1.00 91.19 165 LEU A C 1
ATOM 1331 O O . LEU A 1 165 ? 0.416 5.876 10.738 1.00 91.19 165 LEU A O 1
ATOM 1335 N N . PRO A 1 166 ? 1.395 4.042 11.583 1.00 87.31 166 PRO A N 1
ATOM 1336 C CA . PRO A 1 166 ? 2.550 4.769 12.108 1.00 87.31 166 PRO A CA 1
ATOM 1337 C C . PRO A 1 166 ? 3.391 5.382 10.982 1.00 87.31 166 PRO A C 1
ATOM 1339 O O . PRO A 1 166 ? 3.807 4.666 10.063 1.00 87.31 166 PRO A O 1
ATOM 1342 N N . THR A 1 167 ? 3.710 6.674 11.063 1.00 84.69 167 THR A N 1
ATOM 1343 C CA . THR A 1 167 ? 4.484 7.365 10.014 1.00 84.69 167 THR A CA 1
ATOM 1344 C C . THR A 1 167 ? 5.922 6.865 9.928 1.00 84.69 167 THR A C 1
ATOM 1346 O O . THR A 1 167 ? 6.462 6.726 8.836 1.00 84.69 167 THR A O 1
ATOM 1349 N N . GLY A 1 168 ? 6.515 6.453 11.053 1.00 80.38 168 GLY A N 1
ATOM 1350 C CA . GLY A 1 168 ? 7.846 5.834 11.072 1.00 80.38 168 GLY A CA 1
ATOM 1351 C C . GLY A 1 168 ? 7.946 4.507 10.304 1.00 80.38 168 GLY A C 1
ATOM 1352 O O . GLY A 1 168 ? 9.051 4.082 9.988 1.00 80.38 168 GLY A O 1
ATOM 1353 N N . LYS A 1 169 ? 6.816 3.850 9.994 1.00 79.56 169 LYS A N 1
ATOM 1354 C CA . LYS A 1 169 ? 6.787 2.608 9.198 1.00 79.56 169 LYS A CA 1
ATOM 1355 C C . LYS A 1 169 ? 6.313 2.818 7.763 1.00 79.56 169 LYS A C 1
ATOM 1357 O O . LYS A 1 169 ? 6.770 2.112 6.875 1.00 79.56 169 LYS A O 1
ATOM 1362 N N . ASN A 1 170 ? 5.386 3.749 7.551 1.00 82.12 170 ASN A N 1
ATOM 1363 C CA . ASN A 1 170 ? 4.708 3.926 6.263 1.00 82.12 170 ASN A CA 1
ATOM 1364 C C . ASN A 1 170 ? 5.187 5.162 5.482 1.00 82.12 170 ASN A C 1
ATOM 1366 O O . ASN A 1 170 ? 4.930 5.275 4.287 1.00 82.12 170 ASN A O 1
ATOM 1370 N N . GLY A 1 171 ? 5.906 6.075 6.138 1.00 82.75 171 GLY A N 1
ATOM 1371 C CA . GLY A 1 171 ? 6.160 7.425 5.646 1.00 82.75 171 GLY A CA 1
ATOM 1372 C C . GLY A 1 171 ? 5.120 8.429 6.148 1.00 82.75 171 GLY A C 1
ATOM 1373 O O . GLY A 1 171 ? 4.169 8.082 6.852 1.00 82.75 171 GLY A O 1
ATOM 1374 N N . ASP A 1 172 ? 5.320 9.699 5.805 1.00 85.88 172 ASP A N 1
ATOM 1375 C CA . ASP A 1 172 ? 4.378 10.761 6.152 1.00 85.88 172 ASP A CA 1
ATOM 1376 C C . ASP A 1 172 ? 3.012 10.603 5.449 1.00 85.88 172 ASP A C 1
ATOM 1378 O O . ASP A 1 172 ? 2.791 9.728 4.600 1.00 85.88 172 ASP A O 1
ATOM 1382 N N . TYR A 1 173 ? 2.066 11.460 5.839 1.00 87.31 173 TYR A N 1
ATOM 1383 C CA . TYR A 1 173 ? 0.721 11.494 5.270 1.00 87.31 173 TYR A CA 1
ATOM 1384 C C . TYR A 1 173 ? 0.726 11.680 3.748 1.00 87.31 173 TYR A C 1
ATOM 1386 O O . TYR A 1 173 ? 0.056 10.925 3.047 1.00 87.31 173 TYR A O 1
ATOM 1394 N N . ASN A 1 174 ? 1.476 12.656 3.229 1.00 86.56 174 ASN A N 1
ATOM 1395 C CA . ASN A 1 174 ? 1.438 13.023 1.812 1.00 86.56 174 ASN A CA 1
ATOM 1396 C C . ASN A 1 174 ? 1.927 11.874 0.933 1.00 86.56 174 ASN A C 1
ATOM 1398 O O . ASN A 1 174 ? 1.300 11.554 -0.075 1.00 86.56 174 ASN A O 1
ATOM 1402 N N . LYS A 1 175 ? 3.005 11.213 1.353 1.00 84.31 175 LYS A N 1
ATOM 1403 C CA . LYS A 1 175 ? 3.570 10.055 0.668 1.00 84.31 175 LYS A CA 1
ATOM 1404 C C . LYS A 1 175 ? 2.613 8.865 0.684 1.00 84.31 175 LYS A C 1
ATOM 1406 O O . LYS A 1 175 ? 2.374 8.260 -0.357 1.00 84.31 175 LYS A O 1
ATOM 1411 N N . THR A 1 176 ? 2.024 8.560 1.841 1.00 87.00 176 THR A N 1
ATOM 1412 C CA . THR A 1 176 ? 1.041 7.469 1.971 1.00 87.00 176 THR A CA 1
ATOM 1413 C C . THR A 1 176 ? -0.204 7.747 1.120 1.00 87.00 176 THR A C 1
ATOM 1415 O O . THR A 1 176 ? -0.675 6.873 0.394 1.00 87.00 176 THR A O 1
ATOM 1418 N N . PHE A 1 177 ? -0.720 8.978 1.175 1.00 89.25 177 PHE A N 1
ATOM 1419 C CA . PHE A 1 177 ? -1.886 9.420 0.413 1.00 89.25 177 PHE A CA 1
ATOM 1420 C C . PHE A 1 177 ? -1.638 9.367 -1.094 1.00 89.25 177 PHE A C 1
ATOM 1422 O O . PHE A 1 177 ? -2.498 8.890 -1.832 1.00 89.25 177 PHE A O 1
ATOM 1429 N N . TYR A 1 178 ? -0.466 9.827 -1.545 1.00 86.69 178 TYR A N 1
ATOM 1430 C CA . TYR A 1 178 ? -0.061 9.770 -2.946 1.00 86.69 178 TYR A CA 1
ATOM 1431 C C . TYR A 1 178 ? -0.113 8.335 -3.471 1.00 86.69 178 TYR A C 1
ATOM 1433 O O . TYR A 1 178 ? -0.804 8.077 -4.454 1.00 86.69 178 TYR A O 1
ATOM 1441 N N . TRP A 1 179 ? 0.539 7.394 -2.783 1.00 85.25 179 TRP A N 1
ATOM 1442 C CA . TRP A 1 179 ? 0.581 6.015 -3.256 1.00 85.25 179 TRP A CA 1
ATOM 1443 C C . TRP A 1 179 ? -0.778 5.341 -3.244 1.00 85.25 179 TRP A C 1
ATOM 1445 O O . TRP A 1 179 ? -1.139 4.721 -4.235 1.00 85.25 179 TRP A O 1
ATOM 1455 N N . LEU A 1 180 ? -1.567 5.504 -2.179 1.00 88.25 180 LEU A N 1
ATOM 1456 C CA . LEU A 1 180 ? -2.930 4.981 -2.178 1.00 88.25 180 LEU A CA 1
ATOM 1457 C C . LEU A 1 180 ? -3.709 5.560 -3.374 1.00 88.25 180 LEU A C 1
ATOM 1459 O O . LEU A 1 180 ? -4.251 4.810 -4.175 1.00 88.25 180 LEU A O 1
ATOM 1463 N N . LYS A 1 181 ? -3.686 6.880 -3.586 1.00 87.69 181 LYS A N 1
ATOM 1464 C CA . LYS A 1 181 ? -4.420 7.505 -4.696 1.00 87.69 181 LYS A CA 1
ATOM 1465 C C . LYS A 1 181 ? -3.985 6.990 -6.075 1.00 87.69 181 LYS A C 1
ATOM 1467 O O . LYS A 1 181 ? -4.823 6.887 -6.963 1.00 87.69 181 LYS A O 1
ATOM 1472 N N . MET A 1 182 ? -2.697 6.709 -6.259 1.00 82.25 182 MET A N 1
ATOM 1473 C CA . MET A 1 182 ? -2.147 6.229 -7.529 1.00 82.25 182 MET A CA 1
ATOM 1474 C C . MET A 1 182 ? -2.425 4.747 -7.786 1.00 82.25 182 MET A C 1
ATOM 1476 O O . MET A 1 182 ? -2.566 4.340 -8.935 1.00 82.25 182 MET A O 1
ATOM 1480 N N . CYS A 1 183 ? -2.458 3.938 -6.729 1.00 79.62 183 CYS A N 1
ATOM 1481 C CA . CYS A 1 183 ? -2.348 2.488 -6.839 1.00 79.62 183 CYS A CA 1
ATOM 1482 C C . CYS A 1 183 ? -3.660 1.731 -6.632 1.00 79.62 183 CYS A C 1
ATOM 1484 O O . CYS A 1 183 ? -3.742 0.581 -7.056 1.00 79.62 183 CYS A O 1
ATOM 1486 N N . ILE A 1 184 ? -4.654 2.321 -5.957 1.00 84.75 184 ILE A N 1
ATOM 1487 C CA . ILE A 1 184 ? -5.892 1.610 -5.613 1.00 84.75 184 ILE A CA 1
ATOM 1488 C C . ILE A 1 184 ? -7.097 2.146 -6.400 1.00 84.75 184 ILE A C 1
ATOM 1490 O O . ILE A 1 184 ? -7.250 3.361 -6.538 1.00 84.75 184 ILE A O 1
ATOM 1494 N N . PRO A 1 185 ? -8.004 1.274 -6.879 1.00 87.44 185 PRO A N 1
ATOM 1495 C CA . PRO A 1 185 ? -9.158 1.663 -7.691 1.00 87.44 185 PRO A CA 1
ATOM 1496 C C . PRO A 1 185 ? -10.333 2.180 -6.837 1.00 87.44 185 PRO A C 1
ATOM 1498 O O . PRO A 1 185 ? -11.496 1.945 -7.155 1.00 87.44 185 PRO A O 1
ATOM 1501 N N . VAL A 1 186 ? -10.050 2.874 -5.729 1.00 87.25 186 VAL A N 1
ATOM 1502 C CA . VAL A 1 186 ? -11.067 3.410 -4.812 1.00 87.25 186 VAL A CA 1
ATOM 1503 C C . VAL A 1 186 ? -10.812 4.886 -4.560 1.00 87.25 186 VAL A C 1
ATOM 1505 O O . VAL A 1 186 ? -9.696 5.313 -4.264 1.00 87.25 186 VAL A O 1
ATOM 1508 N N . LYS A 1 187 ? -11.877 5.687 -4.641 1.00 89.25 187 LYS A N 1
ATOM 1509 C CA . LYS A 1 187 ? -11.804 7.116 -4.346 1.00 89.25 187 LYS A CA 1
ATOM 1510 C C . LYS A 1 187 ? -11.507 7.329 -2.861 1.00 89.25 187 LYS A C 1
ATOM 1512 O O . LYS A 1 187 ? -12.304 6.966 -2.001 1.00 89.25 187 LYS A O 1
ATOM 1517 N N . ILE A 1 188 ? -10.385 7.983 -2.580 1.00 87.38 188 ILE A N 1
ATOM 1518 C CA . ILE A 1 188 ? -9.990 8.354 -1.220 1.00 87.38 188 ILE A CA 1
ATOM 1519 C C . ILE A 1 188 ? -10.590 9.716 -0.892 1.00 87.38 188 ILE A C 1
ATOM 1521 O O . ILE A 1 188 ? -10.247 10.728 -1.510 1.00 87.38 188 ILE A O 1
ATOM 1525 N N . SER A 1 189 ? -11.483 9.750 0.088 1.00 83.19 189 SER A N 1
ATOM 1526 C CA . SER A 1 189 ? -12.014 11.002 0.623 1.00 83.19 189 SER A CA 1
ATOM 1527 C C . SER A 1 189 ? -11.059 11.577 1.667 1.00 83.19 189 SER A C 1
ATOM 1529 O O . SER A 1 189 ? -10.454 10.838 2.444 1.00 83.19 189 SER A O 1
ATOM 1531 N N . LYS A 1 190 ? -10.962 12.909 1.723 1.00 67.88 190 LYS A N 1
ATOM 1532 C CA . LYS A 1 190 ? -10.458 13.600 2.916 1.00 67.88 190 LYS A CA 1
ATOM 1533 C C . LYS A 1 190 ? -11.572 13.623 3.964 1.00 67.88 190 LYS A C 1
ATOM 1535 O O . LYS A 1 190 ? -12.751 13.588 3.603 1.00 67.88 190 LYS A O 1
ATOM 1540 N N . GLN A 1 191 ? -11.214 13.648 5.242 1.00 62.44 191 GLN A N 1
ATOM 1541 C CA . GLN A 1 191 ? -12.196 13.940 6.281 1.00 62.44 191 GLN A CA 1
ATOM 1542 C C . GLN A 1 191 ? -12.683 15.386 6.079 1.00 62.44 191 GLN A C 1
ATOM 1544 O O . GLN A 1 191 ? -11.853 16.276 5.894 1.00 62.44 191 GLN A O 1
ATOM 1549 N N . LEU A 1 192 ? -14.008 15.560 5.996 1.00 45.19 192 LEU A N 1
ATOM 1550 C CA . LEU A 1 192 ? -14.671 16.866 6.050 1.00 45.19 192 LEU A CA 1
ATOM 1551 C C . LEU A 1 192 ? -14.568 17.423 7.469 1.00 45.19 192 LEU A C 1
ATOM 1553 O O . LEU A 1 192 ? -14.746 16.606 8.406 1.00 45.19 192 LEU A O 1
#

Secondary structure (DSSP, 8-state):
----HHHHHHHHH-TTS-HHHHHHHHHHHHHHTT-----EEEEEEEE-SS-EEEEEEEE-SSEEEEEEPPHHHHHH----GGGB-HHHHHHH-TT--HHHHHHHHHHHHTT-S--TTEEEEEGGGEEEEEEEE-GGGEEEETTEEEE-EEEEEEEESS-EEEEEEEHHHH--HHHHHHHHHHH-SS-EEPP-